Protein AF-A0A8T0D3F9-F1 (afdb_monomer)

Sequence (183 aa):
MVRVYNCTGTLDYLASAGLALLPFTKRVSNGGVLSHVFGQPAFPWYEEYPTEPGHHVLNGFMYSLIGLYDLSQVSLFQNLTSKAEQLWRAGLRTLSVILPLFDSGSGSFYDLSHVLPPSDHPVLTSQDEISQVGPNRARWSYHALHIQQLRLLAKLDPFHASEWVNTANRWSGYMRGLRSPHN

Organism: NCBI:txid34504

InterPro domains:
  IPR010598 D-glucuronyl C5-epimerase, C-terminal [PF06662] (2-172)
  IPR039721 D-glucuronyl C5-epimerase [PTHR13174] (2-183)

Secondary structure (DSSP, 8-state):
-HHHHHHH--HHHHHHHHHTTTGGGSBGGGTS-EEEGGG-TTSEEE-SS--SS----HHHHHHHHHHHHHHHT-SS-HHHHHHHHHHHHHHHHHHHHHGGGGB-SSSBBS-STTTSPPPSSPPSS-S-GGGGSS--BPPHHHHHHHHHHHHHHHHH-TTTHHHHHHHHHHHHHHTTT------

Solvent-accessible surface area (backbone atoms only — not comparable to full-atom values): 10254 Å² total; per-residue (Å²): 79,55,72,55,20,76,75,65,73,44,60,69,33,44,53,52,49,56,59,64,52,54,35,67,76,22,42,33,97,69,77,18,22,25,47,38,59,93,75,34,86,86,27,46,37,54,39,66,59,64,46,89,71,63,45,59,35,49,64,45,30,55,50,51,42,52,54,25,45,56,49,31,72,46,90,65,60,64,72,58,14,52,50,27,40,54,52,28,55,46,39,51,56,25,45,68,73,50,50,66,78,33,54,71,51,56,50,30,40,39,39,43,63,65,82,46,80,86,58,97,62,80,74,95,70,76,96,52,81,79,69,75,80,55,70,50,62,32,54,70,70,54,36,54,46,47,36,52,51,33,53,48,49,26,71,76,38,71,87,59,16,69,63,34,44,52,50,30,53,54,50,59,35,20,81,73,73,43,62,59,89,81,135

Radius of gyration: 17.48 Å; Cα contacts (8 Å, |Δi|>4): 238; chains: 1; bounding box: 47×36×48 Å

pLDDT: mean 91.58, std 13.66, range [42.62, 98.88]

Foldseek 3Di:
DLVVCVVPVDCVVLVVLLVLCVLLPDQLVRVHQWDADVNDPLQTFGAPDSDVVGQRFPLSRLVLLVSLLSSLPDPPDPVSNVSSVVSSVSSVVNCLVCVVCQDPQQFGFRTNCQVDPDDPDPPPDDDDPVVRNDTRTDDPVVRVSLLVSLCVVLVSDVVSNVSSPVVSVSSVVSVVVGGHDDD

Mean predicted aligned error: 4.88 Å

Structure (mmCIF, N/CA/C/O backbone):
data_AF-A0A8T0D3F9-F1
#
_entry.id   AF-A0A8T0D3F9-F1
#
loop_
_atom_site.group_PDB
_atom_site.id
_atom_site.type_symbol
_atom_site.label_atom_id
_atom_site.label_alt_id
_atom_site.label_comp_id
_atom_site.label_asym_id
_atom_site.label_entity_id
_atom_site.label_seq_id
_atom_site.pdbx_PDB_ins_code
_atom_site.Cartn_x
_atom_site.Cartn_y
_atom_site.Cartn_z
_atom_site.occupancy
_atom_site.B_iso_or_equiv
_atom_site.auth_seq_id
_atom_site.auth_comp_id
_atom_site.auth_asym_id
_atom_site.auth_atom_id
_atom_site.pdbx_PDB_model_num
ATOM 1 N N . MET A 1 1 ? -16.488 0.947 6.906 1.00 90.62 1 MET A N 1
ATOM 2 C CA . MET A 1 1 ? -16.688 0.656 8.341 1.00 90.62 1 MET A CA 1
ATOM 3 C C . MET A 1 1 ? -16.225 1.796 9.238 1.00 90.62 1 MET A C 1
ATOM 5 O O . MET A 1 1 ? -17.094 2.502 9.722 1.00 90.62 1 MET A O 1
ATOM 9 N N . VAL A 1 2 ? -14.922 2.075 9.385 1.00 94.62 2 VAL A N 1
ATOM 10 C CA . VAL A 1 2 ? -14.430 3.160 10.273 1.00 94.62 2 VAL A CA 1
ATOM 11 C C . VAL A 1 2 ? -15.057 4.525 9.971 1.00 94.62 2 VAL A C 1
ATOM 13 O O . VAL A 1 2 ? -15.579 5.172 10.868 1.00 94.62 2 VAL A O 1
ATOM 16 N N . ARG A 1 3 ? -15.091 4.938 8.696 1.00 94.75 3 ARG A N 1
ATOM 17 C CA . ARG A 1 3 ? -15.734 6.204 8.297 1.00 94.75 3 ARG A CA 1
ATOM 18 C C . ARG A 1 3 ? -17.214 6.268 8.705 1.00 94.75 3 ARG A C 1
ATOM 20 O O . ARG A 1 3 ? -17.663 7.293 9.193 1.00 94.75 3 ARG A O 1
ATOM 27 N N . VAL A 1 4 ? -17.952 5.163 8.555 1.00 95.31 4 VAL A N 1
ATOM 28 C CA . VAL A 1 4 ? -19.373 5.081 8.940 1.00 95.31 4 VAL A CA 1
ATOM 29 C C . VAL A 1 4 ? -19.523 5.157 10.458 1.00 95.31 4 VAL A C 1
ATOM 31 O O . VAL A 1 4 ? -20.375 5.894 10.944 1.00 95.31 4 VAL A O 1
ATOM 34 N N . TYR A 1 5 ? -18.665 4.463 11.211 1.00 95.06 5 TYR A N 1
ATOM 35 C CA . TYR A 1 5 ? -18.600 4.591 12.666 1.00 95.06 5 TYR A CA 1
ATOM 36 C C . TYR A 1 5 ? -18.359 6.049 13.088 1.00 95.06 5 TYR A C 1
ATOM 38 O O . TYR A 1 5 ? -19.129 6.572 13.885 1.00 95.06 5 TYR A O 1
ATOM 46 N N . ASN A 1 6 ? -17.385 6.744 12.492 1.00 93.00 6 ASN A N 1
ATOM 47 C CA . ASN A 1 6 ? -17.087 8.142 12.829 1.00 93.00 6 ASN A CA 1
ATOM 48 C C . ASN A 1 6 ? -18.268 9.093 12.565 1.00 93.00 6 ASN A C 1
ATOM 50 O O . ASN A 1 6 ? -18.414 10.086 13.269 1.00 93.00 6 ASN A O 1
ATOM 54 N N . CYS A 1 7 ? -19.114 8.801 11.573 1.00 95.25 7 CYS A N 1
ATOM 55 C CA . CYS A 1 7 ? -20.303 9.606 11.281 1.00 95.25 7 CYS A CA 1
ATOM 56 C C . CYS A 1 7 ? -21.516 9.261 12.158 1.00 95.25 7 CYS A C 1
ATOM 58 O O . CYS A 1 7 ? -22.361 10.120 12.381 1.00 95.25 7 CYS A O 1
ATOM 60 N N . THR A 1 8 ? -21.643 8.009 12.608 1.00 96.00 8 THR A N 1
ATOM 61 C CA . THR A 1 8 ? -22.880 7.489 13.228 1.00 96.00 8 THR A CA 1
ATOM 62 C C . THR A 1 8 ? -22.744 7.151 14.710 1.00 96.00 8 THR A C 1
ATOM 64 O O . THR A 1 8 ? -23.752 6.958 15.382 1.00 96.00 8 THR A O 1
ATOM 67 N N . GLY A 1 9 ? -21.520 6.983 15.214 1.00 93.69 9 GLY A N 1
ATOM 68 C CA . GLY A 1 9 ? -21.238 6.442 16.546 1.00 93.69 9 GLY A CA 1
ATOM 69 C C . GLY A 1 9 ? -21.626 4.967 16.735 1.00 93.69 9 GLY A C 1
ATOM 70 O O . GLY A 1 9 ? -21.491 4.442 17.837 1.00 93.69 9 GLY A O 1
ATOM 71 N N . THR A 1 10 ? -22.107 4.273 15.694 1.00 96.31 10 THR A N 1
ATOM 72 C CA . THR A 1 10 ? -22.628 2.902 15.824 1.00 96.31 10 THR A CA 1
ATOM 73 C C . THR A 1 10 ? -21.490 1.886 15.945 1.00 96.31 10 THR A C 1
ATOM 75 O O . THR A 1 10 ? -20.736 1.660 14.994 1.00 96.31 10 THR A O 1
ATOM 78 N N . LEU A 1 11 ? -21.380 1.254 17.118 1.00 95.19 11 LEU A N 1
ATOM 79 C CA . LEU A 1 11 ? -20.267 0.369 17.482 1.00 95.19 11 LEU A CA 1
ATOM 80 C C . LEU A 1 11 ? -20.157 -0.894 16.617 1.00 95.19 11 LEU A C 1
ATOM 82 O O . LEU A 1 11 ? -19.045 -1.381 16.423 1.00 95.19 11 LEU A O 1
ATOM 86 N N . ASP A 1 12 ? -21.250 -1.383 16.031 1.00 95.62 12 ASP A N 1
ATOM 87 C CA . ASP A 1 12 ? -21.237 -2.581 15.175 1.00 95.62 12 ASP A CA 1
ATOM 88 C C . ASP A 1 12 ? -20.322 -2.422 13.953 1.00 95.62 12 ASP A C 1
ATOM 90 O O . ASP A 1 12 ? -19.637 -3.364 13.538 1.00 95.62 12 ASP A O 1
ATOM 94 N N . TYR A 1 13 ? -20.234 -1.207 13.401 1.00 95.19 13 TYR A N 1
ATOM 95 C CA . TYR A 1 13 ? -19.307 -0.918 12.308 1.00 95.19 13 TYR A CA 1
ATOM 96 C C . TYR A 1 13 ? -17.850 -0.992 12.767 1.00 95.19 13 TYR A C 1
ATOM 98 O O . TYR A 1 13 ? -16.996 -1.473 12.020 1.00 95.19 13 TYR A O 1
ATOM 106 N N . LEU A 1 14 ? -17.553 -0.541 13.987 1.00 93.19 14 LEU A N 1
ATOM 107 C CA . LEU A 1 14 ? -16.208 -0.623 14.551 1.00 93.19 14 LEU A CA 1
ATOM 108 C C . LEU A 1 14 ? -15.843 -2.068 14.917 1.00 93.19 14 LEU A C 1
ATOM 110 O O . LEU A 1 14 ? -14.742 -2.513 14.596 1.00 93.19 14 LEU A O 1
ATOM 114 N N . ALA A 1 15 ? -16.779 -2.828 15.489 1.00 94.25 15 ALA A N 1
ATOM 115 C CA . ALA A 1 15 ? -16.609 -4.257 15.747 1.00 94.25 15 ALA A CA 1
ATOM 116 C C . ALA A 1 15 ? -16.314 -5.028 14.448 1.00 94.25 15 ALA A C 1
ATOM 118 O O . ALA A 1 15 ? -15.356 -5.800 14.383 1.00 94.25 15 ALA A O 1
ATOM 119 N N . SER A 1 16 ? -17.062 -4.737 13.379 1.00 95.62 16 SER A N 1
ATOM 120 C CA . SER A 1 16 ? -16.839 -5.320 12.050 1.00 95.62 16 SER A CA 1
ATOM 121 C C . SER A 1 16 ? -15.463 -4.958 11.476 1.00 95.62 16 SER A C 1
ATOM 123 O O . SER A 1 16 ? -14.779 -5.819 10.925 1.00 95.62 16 SER A O 1
ATOM 125 N N . ALA A 1 17 ? -15.017 -3.705 11.637 1.00 94.88 17 ALA A N 1
ATOM 126 C CA . ALA A 1 17 ? -13.666 -3.296 11.241 1.00 94.88 17 ALA A CA 1
ATOM 127 C C . ALA A 1 17 ? -12.580 -4.046 12.033 1.00 94.88 17 ALA A C 1
ATOM 129 O O . ALA A 1 17 ? -11.564 -4.437 11.464 1.00 94.88 17 ALA A O 1
ATOM 130 N N . GLY A 1 18 ? -12.816 -4.299 13.322 1.00 94.06 18 GLY A N 1
ATOM 131 C CA . GLY A 1 18 ? -11.934 -5.098 14.169 1.00 94.06 18 GLY A CA 1
ATOM 132 C C . GLY A 1 18 ? -11.782 -6.542 13.711 1.00 94.06 18 GLY A C 1
ATOM 133 O O . GLY A 1 18 ? -10.664 -7.050 13.625 1.00 94.06 18 GLY A O 1
ATOM 134 N N . LEU A 1 19 ? -12.894 -7.197 13.368 1.00 95.38 19 LEU A N 1
ATOM 135 C CA . LEU A 1 19 ? -12.880 -8.565 12.837 1.00 95.38 19 LEU A CA 1
ATOM 136 C C . LEU A 1 19 ? -12.091 -8.662 11.523 1.00 95.38 19 LEU A C 1
ATOM 138 O O . LEU A 1 19 ? -11.397 -9.654 11.294 1.00 95.38 19 LEU A O 1
ATOM 142 N N . ALA A 1 20 ? -12.116 -7.606 10.706 1.00 95.94 20 ALA A N 1
ATOM 143 C CA . ALA A 1 20 ? -11.360 -7.536 9.458 1.00 95.94 20 ALA A CA 1
ATOM 144 C C . ALA A 1 20 ? -9.827 -7.516 9.645 1.00 95.94 20 ALA A C 1
ATOM 146 O O . ALA A 1 20 ? -9.110 -7.715 8.669 1.00 95.94 20 ALA A O 1
ATOM 147 N N . LEU A 1 21 ? -9.299 -7.344 10.867 1.00 96.19 21 LEU A N 1
ATOM 148 C CA . LEU A 1 21 ? -7.860 -7.498 11.144 1.00 96.19 21 LEU A CA 1
ATOM 149 C C . LEU A 1 21 ? -7.403 -8.958 11.202 1.00 96.19 21 LEU A C 1
ATOM 151 O O . LEU A 1 21 ? -6.205 -9.229 11.107 1.00 96.19 21 LEU A O 1
ATOM 155 N N . LEU A 1 22 ? -8.316 -9.911 11.411 1.00 96.44 22 LEU A N 1
ATOM 156 C CA . LEU A 1 22 ? -7.944 -11.313 11.596 1.00 96.44 22 LEU A CA 1
ATOM 157 C C . LEU A 1 22 ? -7.160 -11.884 10.394 1.00 96.44 22 LEU A C 1
ATOM 159 O O . LEU A 1 22 ? -6.101 -12.475 10.636 1.00 96.44 22 LEU A O 1
ATOM 163 N N . PRO A 1 23 ? -7.581 -11.679 9.128 1.00 97.56 23 PRO A N 1
ATOM 164 C CA . PRO A 1 23 ? -6.855 -12.196 7.967 1.00 97.56 23 PRO A CA 1
ATOM 165 C C . PRO A 1 23 ? -5.421 -11.662 7.845 1.00 97.56 23 PRO A C 1
ATOM 167 O O . PRO A 1 23 ? -4.540 -12.408 7.434 1.00 97.56 23 PRO A O 1
ATOM 170 N N . PHE A 1 24 ? -5.151 -10.422 8.271 1.00 98.00 24 PHE A N 1
ATOM 171 C CA . PHE A 1 24 ? -3.809 -9.812 8.233 1.00 98.00 24 PHE A CA 1
ATOM 172 C C . PHE A 1 24 ? -2.799 -10.497 9.162 1.00 98.00 24 PHE A C 1
ATOM 174 O O . PHE A 1 24 ? -1.594 -10.308 9.026 1.00 98.00 24 PHE A O 1
ATOM 181 N N . THR A 1 25 ? -3.284 -11.285 10.125 1.00 95.50 25 THR A N 1
ATOM 182 C CA . THR A 1 25 ? -2.438 -12.028 11.073 1.00 95.50 25 THR A CA 1
ATOM 183 C C . THR A 1 25 ? -2.262 -13.497 10.731 1.00 95.50 25 THR A C 1
ATOM 185 O O . THR A 1 25 ? -1.577 -14.221 11.452 1.00 95.50 25 THR A O 1
ATOM 188 N N . LYS A 1 26 ? -2.880 -13.952 9.642 1.00 97.31 26 LYS A N 1
ATOM 189 C CA . LYS A 1 26 ? -2.814 -15.337 9.194 1.00 97.31 26 LYS A CA 1
ATOM 190 C C . LYS A 1 26 ? -2.120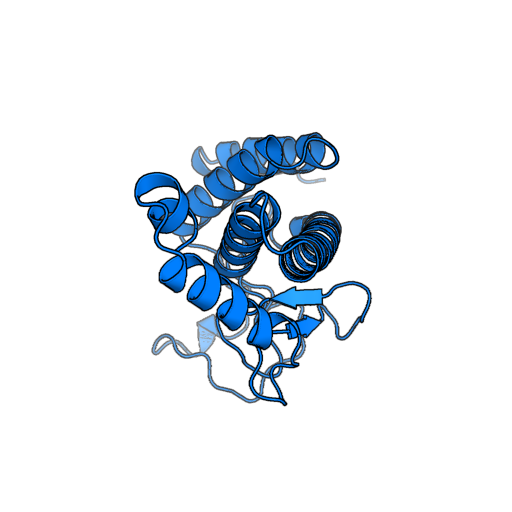 -15.394 7.846 1.00 97.31 26 LYS A C 1
ATOM 192 O O . LYS A 1 26 ? -2.391 -14.576 6.971 1.00 97.31 26 LYS A O 1
ATOM 197 N N . ARG A 1 27 ? -1.244 -16.385 7.687 1.00 96.94 27 ARG A N 1
ATOM 198 C CA . ARG A 1 27 ? -0.647 -16.697 6.387 1.00 96.94 27 ARG A CA 1
ATOM 199 C C . ARG A 1 27 ? -1.728 -17.057 5.370 1.00 96.94 27 ARG A C 1
ATOM 201 O O . ARG A 1 27 ? -2.773 -17.574 5.772 1.00 96.94 27 ARG A O 1
ATOM 208 N N . VAL A 1 28 ? -1.456 -16.831 4.088 1.00 95.12 28 VAL A N 1
ATOM 209 C CA . VAL A 1 28 ? -2.333 -17.256 2.982 1.00 95.12 28 VAL A CA 1
ATOM 210 C C . VAL A 1 28 ? -2.699 -18.743 3.102 1.00 95.12 28 VAL A C 1
ATOM 212 O O . VAL A 1 28 ? -3.884 -19.069 3.167 1.00 95.12 28 VAL A O 1
ATOM 215 N N . SER A 1 29 ? -1.715 -19.622 3.314 1.00 93.69 29 SER A N 1
ATOM 216 C CA . SER A 1 29 ? -1.890 -21.063 3.609 1.00 93.69 29 SER A CA 1
ATOM 217 C C . SER A 1 29 ? -2.839 -21.385 4.769 1.00 93.69 29 SER A C 1
ATOM 219 O O . SER A 1 29 ? -3.376 -22.486 4.840 1.00 93.69 29 SER A O 1
ATOM 221 N N . ASN A 1 30 ? -3.071 -20.439 5.680 1.00 95.69 30 ASN A N 1
ATOM 222 C CA . ASN A 1 30 ? -3.937 -20.594 6.850 1.00 95.69 30 ASN A CA 1
ATOM 223 C C . ASN A 1 30 ? -5.223 -19.751 6.745 1.00 95.69 30 ASN A C 1
ATOM 225 O O . ASN A 1 30 ? -5.802 -19.366 7.769 1.00 95.69 30 ASN A O 1
ATOM 229 N N . GLY A 1 31 ? -5.655 -19.431 5.521 1.00 94.88 31 GLY A N 1
ATOM 230 C CA . GLY A 1 31 ? -6.887 -18.686 5.247 1.00 94.88 31 GLY A CA 1
ATOM 231 C C . GLY A 1 31 ? -6.812 -17.201 5.609 1.00 94.88 31 GLY A C 1
ATOM 232 O O . GLY A 1 31 ? -7.827 -16.603 5.971 1.00 94.88 31 GLY A O 1
ATOM 233 N N . GLY A 1 32 ? -5.612 -16.619 5.598 1.00 97.00 32 GLY A N 1
ATOM 234 C CA . GLY A 1 32 ? -5.401 -15.183 5.756 1.00 97.00 32 GLY A CA 1
ATOM 235 C C . GLY A 1 32 ? -4.938 -14.496 4.478 1.00 97.00 32 GLY A C 1
ATOM 236 O O . GLY A 1 32 ? -5.103 -15.021 3.382 1.00 97.00 32 GLY A O 1
ATOM 237 N N . VAL A 1 33 ? -4.348 -13.312 4.642 1.00 97.88 33 VAL A N 1
ATOM 238 C CA . VAL A 1 33 ? -3.805 -12.501 3.536 1.00 97.88 33 VAL A CA 1
ATOM 239 C C . VAL A 1 33 ? -2.317 -12.189 3.699 1.00 97.88 33 VAL A C 1
ATOM 241 O O . VAL A 1 33 ? -1.749 -11.492 2.867 1.00 97.88 33 VAL A O 1
ATOM 244 N N . LEU A 1 34 ? -1.678 -12.663 4.774 1.00 97.69 34 LEU A N 1
ATOM 245 C CA . LEU A 1 34 ? -0.262 -12.406 5.020 1.00 97.69 34 LEU A CA 1
ATOM 246 C C . LEU A 1 34 ? 0.609 -13.313 4.144 1.00 97.69 34 LEU A C 1
ATOM 248 O O . LEU A 1 34 ? 0.603 -14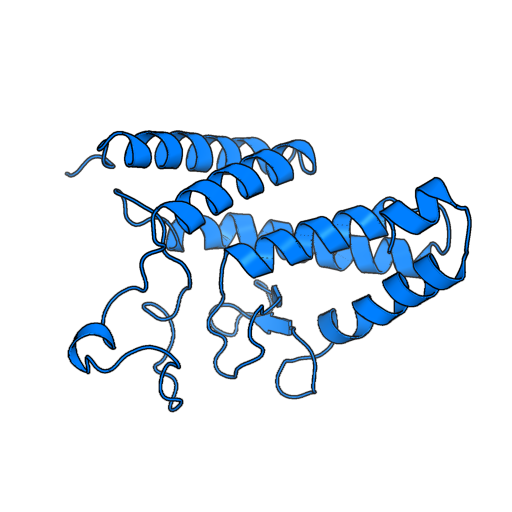.537 4.298 1.00 97.69 34 LEU A O 1
ATOM 252 N N . SER A 1 35 ? 1.415 -12.702 3.290 1.00 96.00 35 SER A N 1
ATOM 253 C CA . SER A 1 35 ? 2.552 -13.322 2.612 1.00 96.00 35 SER A CA 1
ATOM 254 C C . SER A 1 35 ? 3.842 -12.581 2.992 1.00 96.00 35 SER A C 1
ATOM 256 O O . SER A 1 35 ? 3.844 -11.702 3.860 1.00 96.00 35 SER A O 1
ATOM 258 N N . HIS A 1 36 ? 4.963 -12.981 2.397 1.00 95.19 36 HIS A N 1
ATOM 259 C CA . HIS A 1 36 ? 6.258 -12.354 2.626 1.00 95.19 36 HIS A CA 1
ATOM 260 C C . HIS A 1 36 ? 7.003 -12.225 1.305 1.00 95.19 36 HIS A C 1
ATOM 262 O O . HIS A 1 36 ? 7.222 -13.232 0.620 1.00 95.19 36 HIS A O 1
ATOM 268 N N . VAL A 1 37 ? 7.446 -11.010 0.984 1.00 93.88 37 VAL A N 1
ATOM 269 C CA . VAL A 1 37 ? 8.211 -10.759 -0.241 1.00 93.88 37 VAL A CA 1
ATOM 270 C C . VAL A 1 37 ? 9.516 -11.557 -0.174 1.00 93.88 37 VAL A C 1
ATOM 272 O O . VAL A 1 37 ? 10.233 -11.506 0.826 1.00 93.88 37 VAL A O 1
ATOM 275 N N . PHE A 1 38 ? 9.801 -12.352 -1.210 1.00 91.06 38 PHE A N 1
ATOM 276 C CA . PHE A 1 38 ? 10.938 -13.290 -1.263 1.00 91.06 38 PHE A CA 1
ATOM 277 C C . PHE A 1 38 ? 11.004 -14.296 -0.097 1.00 91.06 38 PHE A C 1
ATOM 279 O O . PHE A 1 38 ? 12.082 -14.776 0.253 1.00 91.06 38 PHE A O 1
ATOM 286 N N . GLY A 1 39 ? 9.869 -14.592 0.546 1.00 90.25 39 GLY A N 1
ATOM 287 C CA . GLY A 1 39 ? 9.821 -15.462 1.723 1.00 90.25 39 GLY A CA 1
ATOM 288 C C . GLY A 1 39 ? 10.497 -14.872 2.968 1.00 90.25 39 GLY A C 1
ATOM 289 O O . GLY A 1 39 ? 10.717 -15.599 3.934 1.00 90.25 39 GLY A O 1
ATOM 290 N N . GLN A 1 40 ? 10.831 -13.577 2.968 1.00 93.31 40 GLN A N 1
ATOM 291 C CA . GLN A 1 40 ? 11.545 -12.917 4.060 1.00 93.31 40 GLN A CA 1
ATOM 292 C C . GLN A 1 40 ? 10.569 -12.384 5.121 1.00 93.31 40 GLN A C 1
ATOM 294 O O . GLN A 1 40 ? 9.809 -11.457 4.831 1.00 93.31 40 GLN A O 1
ATOM 299 N N . PRO A 1 41 ? 10.623 -12.860 6.382 1.00 94.88 41 PRO A N 1
ATOM 300 C CA . PRO A 1 41 ? 9.747 -12.377 7.456 1.00 94.88 41 PRO A CA 1
ATOM 301 C C . PRO A 1 41 ? 9.818 -10.863 7.707 1.00 94.88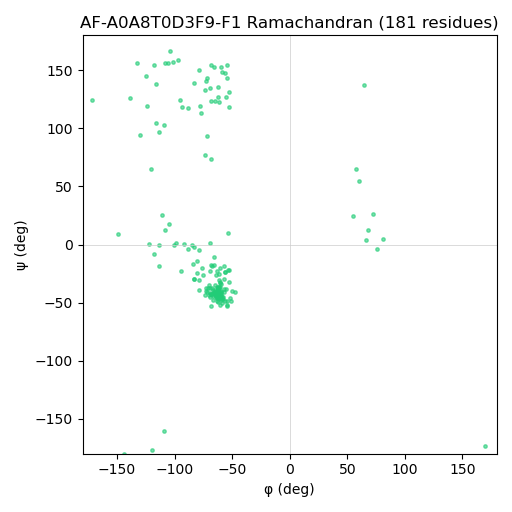 41 PRO A C 1
ATOM 303 O O . PRO A 1 41 ? 8.877 -10.271 8.228 1.00 94.88 41 PRO A O 1
ATOM 306 N N . ALA A 1 42 ? 10.934 -10.229 7.333 1.00 96.19 42 ALA A N 1
ATOM 307 C CA . ALA A 1 42 ? 11.133 -8.787 7.445 1.00 96.19 42 ALA A CA 1
ATOM 308 C C . ALA A 1 42 ? 10.253 -7.962 6.486 1.00 96.19 42 ALA A C 1
ATOM 310 O O . ALA A 1 42 ? 10.073 -6.767 6.724 1.00 96.19 42 ALA A O 1
ATOM 311 N N . PHE A 1 43 ? 9.705 -8.587 5.438 1.00 97.19 43 PHE A N 1
ATOM 312 C CA . PHE A 1 43 ? 8.923 -7.938 4.384 1.00 97.19 43 PHE A CA 1
ATOM 313 C C . PHE A 1 43 ? 7.501 -8.517 4.307 1.00 97.19 43 PHE A C 1
ATOM 315 O O . PHE A 1 43 ? 7.158 -9.168 3.315 1.00 97.19 43 PHE A O 1
ATOM 322 N N . PRO A 1 44 ? 6.669 -8.343 5.355 1.00 98.12 44 PRO A N 1
ATOM 323 C CA . PRO A 1 44 ? 5.281 -8.784 5.321 1.00 98.12 44 PRO A CA 1
ATOM 324 C C . PRO A 1 44 ? 4.500 -8.057 4.227 1.00 98.12 44 PRO A C 1
ATOM 326 O O . PRO A 1 44 ? 4.557 -6.831 4.109 1.00 98.12 44 PRO A O 1
ATOM 329 N N . TRP A 1 45 ? 3.709 -8.817 3.479 1.00 98.38 45 TRP A N 1
ATOM 330 C CA . TRP A 1 45 ? 2.834 -8.298 2.440 1.00 98.38 45 TRP A CA 1
ATOM 331 C C . TRP A 1 45 ? 1.392 -8.748 2.672 1.00 98.38 45 TRP A C 1
ATOM 333 O O . TRP A 1 45 ? 1.140 -9.839 3.183 1.00 98.38 45 TRP A O 1
ATOM 343 N N . TYR A 1 46 ? 0.439 -7.881 2.336 1.00 98.44 46 TYR A N 1
ATOM 344 C CA . TYR A 1 46 ? -0.993 -8.139 2.482 1.00 98.44 46 TYR A CA 1
ATOM 345 C C . TYR A 1 46 ? -1.592 -8.320 1.090 1.00 98.44 46 TYR A C 1
ATOM 347 O O . TYR A 1 46 ? -1.758 -7.349 0.350 1.00 98.44 46 TYR A O 1
ATOM 355 N N . GLU A 1 47 ? -1.842 -9.572 0.719 1.00 97.50 47 GLU A N 1
ATOM 356 C CA . GLU A 1 47 ? -2.230 -9.950 -0.638 1.00 97.50 47 GLU A CA 1
ATOM 357 C C . GLU A 1 47 ? -3.637 -9.467 -1.009 1.00 97.50 47 GLU A C 1
ATOM 359 O O . GLU A 1 47 ? -4.595 -9.649 -0.256 1.00 97.50 47 GLU A O 1
ATOM 364 N N . GLU A 1 48 ? -3.766 -8.908 -2.216 1.00 96.38 48 GLU A N 1
ATOM 365 C CA . GLU A 1 48 ? -5.065 -8.662 -2.863 1.00 9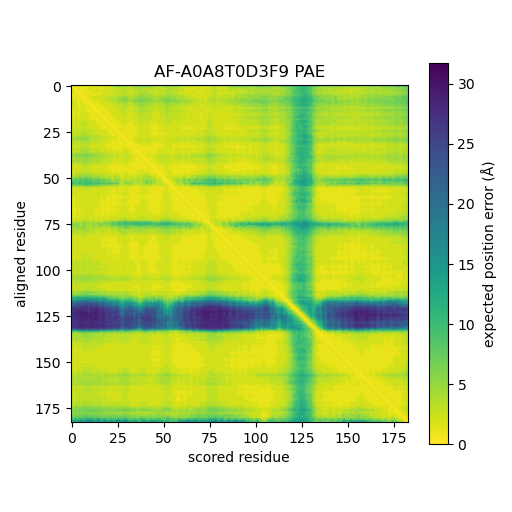6.38 48 GLU A CA 1
ATOM 366 C C . GLU A 1 48 ? -5.713 -9.990 -3.275 1.00 96.38 48 GLU A C 1
ATOM 368 O O . GLU A 1 48 ? -6.901 -10.217 -3.045 1.00 96.38 48 GLU A O 1
ATOM 373 N N . TYR A 1 49 ? -4.893 -10.881 -3.836 1.00 92.25 49 TYR A N 1
ATOM 374 C CA . TYR A 1 49 ? -5.261 -12.233 -4.232 1.00 92.25 49 TYR A CA 1
ATOM 375 C C . TYR A 1 49 ? -4.440 -13.205 -3.379 1.00 92.25 49 TYR A C 1
ATOM 377 O O . TYR A 1 49 ? -3.239 -13.330 -3.614 1.00 92.25 49 TYR A O 1
ATOM 385 N N . PRO A 1 50 ? -5.037 -13.860 -2.365 1.00 89.94 50 PRO A N 1
ATOM 386 C CA . PRO A 1 50 ? -4.310 -14.720 -1.436 1.00 89.94 50 PRO A CA 1
ATOM 387 C C . PRO A 1 50 ? -3.918 -16.045 -2.114 1.00 89.94 50 PRO A C 1
ATOM 389 O O . PRO A 1 50 ? -4.551 -17.079 -1.901 1.00 89.94 50 PRO A O 1
ATOM 392 N N . THR A 1 51 ? -2.876 -16.002 -2.946 1.00 86.25 51 THR A N 1
ATOM 393 C CA . THR A 1 51 ? -2.267 -17.148 -3.638 1.00 86.25 51 THR A CA 1
ATOM 394 C C . THR A 1 51 ? -0.932 -17.534 -3.000 1.00 86.25 51 THR A C 1
ATOM 396 O O . THR A 1 51 ? -0.268 -16.711 -2.370 1.00 86.25 51 THR A O 1
ATOM 399 N N . GLU A 1 52 ? -0.510 -18.787 -3.179 1.00 81.12 52 GLU A N 1
ATOM 400 C CA . GLU A 1 52 ? 0.844 -19.243 -2.845 1.00 81.12 52 GLU A CA 1
ATOM 401 C C . GLU A 1 52 ? 1.496 -19.873 -4.094 1.00 81.12 52 GLU A C 1
ATOM 403 O O . GLU A 1 52 ? 0.959 -20.850 -4.615 1.00 81.12 52 GLU A O 1
ATOM 408 N N . PRO A 1 53 ? 2.625 -19.328 -4.597 1.00 82.44 53 PRO A N 1
ATOM 409 C CA . PRO A 1 53 ? 3.282 -18.098 -4.144 1.00 82.44 53 PRO A CA 1
ATOM 410 C C . PRO A 1 53 ? 2.420 -16.842 -4.400 1.00 82.44 53 PRO A C 1
ATOM 412 O O . PRO A 1 53 ? 1.566 -16.809 -5.288 1.00 82.44 53 PRO A O 1
ATOM 415 N N . GLY A 1 54 ? 2.616 -15.814 -3.571 1.00 83.50 54 GLY A N 1
ATOM 416 C CA . GLY A 1 54 ? 1.870 -14.556 -3.653 1.00 83.50 54 GLY A CA 1
ATOM 417 C C . GLY A 1 54 ? 2.277 -13.723 -4.866 1.00 83.50 54 GLY A C 1
ATOM 418 O O . GLY A 1 54 ? 3.453 -13.694 -5.229 1.00 83.50 54 GLY A O 1
ATOM 419 N N . HIS A 1 55 ? 1.328 -13.032 -5.499 1.00 87.00 55 HIS A N 1
ATOM 420 C CA . HIS A 1 55 ? 1.619 -12.174 -6.657 1.00 87.00 55 HIS A CA 1
ATOM 421 C C . HIS A 1 55 ? 2.185 -10.808 -6.231 1.00 87.00 55 HIS A C 1
ATOM 423 O O . HIS A 1 55 ? 2.930 -10.182 -6.984 1.00 87.00 55 HIS A O 1
ATOM 429 N N . HIS A 1 56 ? 1.884 -10.365 -5.006 1.00 95.38 56 HIS A N 1
ATOM 430 C CA . HIS A 1 56 ? 2.316 -9.084 -4.451 1.00 95.38 56 HIS A CA 1
ATOM 431 C C . HIS A 1 56 ? 1.814 -7.878 -5.261 1.00 95.38 56 HIS A C 1
ATOM 433 O O . HIS A 1 56 ? 2.576 -7.018 -5.706 1.00 95.38 56 HIS A O 1
ATOM 439 N N . VAL A 1 57 ? 0.496 -7.814 -5.467 1.00 97.69 57 VAL A N 1
ATOM 440 C CA . VAL A 1 57 ? -0.150 -6.726 -6.215 1.00 97.69 57 VAL A CA 1
ATOM 441 C C . VAL A 1 57 ? -0.062 -5.397 -5.453 1.00 97.69 57 VAL A C 1
ATOM 443 O O . VAL A 1 57 ? -0.535 -5.281 -4.318 1.00 97.69 57 VAL A O 1
ATOM 446 N N . LEU A 1 58 ? 0.504 -4.366 -6.090 1.00 98.69 58 LEU A N 1
ATOM 447 C CA . LEU A 1 58 ? 0.851 -3.101 -5.430 1.00 98.69 58 LEU A CA 1
ATOM 448 C C . LEU A 1 58 ? -0.372 -2.304 -4.961 1.00 98.69 58 LEU A C 1
ATOM 450 O O . LEU A 1 58 ? -0.415 -1.816 -3.829 1.00 98.69 58 LEU A O 1
ATOM 454 N N . ASN A 1 59 ? -1.363 -2.143 -5.841 1.00 98.75 59 ASN A N 1
ATOM 455 C CA . ASN A 1 59 ? -2.519 -1.291 -5.565 1.00 98.75 59 ASN A CA 1
ATOM 456 C C . ASN A 1 59 ? -3.356 -1.814 -4.378 1.00 98.75 59 ASN A C 1
ATOM 458 O O . ASN A 1 59 ? -3.731 -1.025 -3.504 1.00 98.75 59 ASN A O 1
ATOM 462 N N . GLY A 1 60 ? -3.597 -3.129 -4.310 1.00 98.56 60 GLY A N 1
ATOM 463 C CA . GLY A 1 60 ? -4.319 -3.763 -3.211 1.00 98.56 60 GLY A CA 1
ATOM 464 C C . GLY A 1 60 ? -3.558 -3.671 -1.892 1.00 98.56 60 GLY A C 1
ATOM 465 O O . GLY A 1 60 ? -4.151 -3.314 -0.869 1.00 98.56 60 GLY A O 1
ATOM 466 N N . PHE A 1 61 ? -2.233 -3.855 -1.922 1.00 98.81 61 PHE A N 1
ATOM 467 C CA . PHE A 1 61 ? -1.396 -3.666 -0.740 1.00 98.81 61 PHE A CA 1
ATOM 468 C C . PHE A 1 61 ? -1.517 -2.244 -0.188 1.00 98.81 61 PHE A C 1
ATOM 470 O O . PHE A 1 61 ? -1.852 -2.073 0.984 1.00 98.81 61 PHE A O 1
ATOM 477 N N . MET A 1 62 ? -1.366 -1.210 -1.021 1.00 98.88 62 MET A N 1
ATOM 478 C CA . MET A 1 62 ? -1.508 0.179 -0.566 1.00 98.88 62 MET A CA 1
ATOM 479 C C . MET A 1 62 ? -2.911 0.503 -0.028 1.00 98.88 62 MET A C 1
ATOM 481 O O . MET A 1 62 ? -3.028 1.220 0.968 1.00 98.88 62 MET A O 1
ATOM 485 N N . TYR A 1 63 ? -3.979 -0.046 -0.617 1.00 98.75 63 TYR A N 1
ATOM 486 C CA . TYR A 1 63 ? -5.329 0.101 -0.058 1.00 98.75 63 TYR A CA 1
ATOM 487 C C . TYR A 1 63 ? -5.473 -0.541 1.319 1.00 98.75 63 TYR A C 1
ATOM 489 O O . TYR A 1 63 ? -6.091 0.050 2.210 1.00 98.75 63 TYR A O 1
ATOM 497 N N . SER A 1 64 ? -4.875 -1.714 1.513 1.00 98.69 64 SER A N 1
ATOM 498 C CA . SER A 1 64 ? -4.867 -2.383 2.810 1.00 98.69 64 SER A CA 1
ATOM 499 C C . SER A 1 64 ? -4.197 -1.512 3.887 1.00 98.69 64 SER A C 1
ATOM 501 O O . SER A 1 64 ? -4.736 -1.375 4.985 1.00 98.69 64 SER A O 1
ATOM 503 N N . LEU A 1 65 ? -3.103 -0.812 3.548 1.00 98.81 65 LEU A N 1
ATOM 504 C CA . LEU A 1 65 ? -2.409 0.116 4.449 1.00 98.81 65 LEU A CA 1
ATOM 505 C C . LEU A 1 65 ? -3.280 1.324 4.811 1.00 98.81 65 LEU A C 1
ATOM 507 O O . LEU A 1 65 ? -3.296 1.735 5.968 1.00 98.81 65 LEU A O 1
ATOM 511 N N . ILE A 1 66 ? -4.041 1.865 3.857 1.00 98.69 66 ILE A N 1
ATOM 512 C CA . ILE A 1 66 ? -4.994 2.957 4.119 1.00 98.69 66 ILE A CA 1
ATOM 513 C C . ILE A 1 66 ? -6.099 2.491 5.082 1.00 98.69 66 ILE A C 1
ATOM 515 O O . ILE A 1 66 ? -6.452 3.215 6.010 1.00 98.69 66 ILE A O 1
ATOM 519 N N . GLY A 1 67 ? -6.621 1.273 4.905 1.00 98.19 67 GLY A N 1
ATOM 520 C CA . GLY A 1 67 ? -7.621 0.698 5.811 1.00 98.19 67 GLY A CA 1
ATOM 521 C C . GLY A 1 67 ? -7.084 0.441 7.224 1.00 98.19 67 GLY A C 1
ATOM 522 O O . GLY A 1 67 ? -7.772 0.732 8.204 1.00 98.19 67 GLY A O 1
ATOM 523 N N . LEU A 1 68 ? -5.848 -0.058 7.334 1.00 98.56 68 LEU A N 1
ATOM 524 C CA . LEU A 1 68 ? -5.161 -0.242 8.616 1.00 98.56 68 LEU A CA 1
ATOM 525 C C . LEU A 1 68 ? -4.915 1.097 9.320 1.00 98.56 68 LEU A C 1
ATOM 527 O O . LEU A 1 68 ? -5.141 1.185 10.525 1.00 98.56 68 LEU A O 1
ATOM 531 N N . TYR A 1 69 ? -4.526 2.137 8.574 1.00 98.44 69 TYR A N 1
ATOM 532 C CA . TYR A 1 69 ? -4.400 3.492 9.106 1.00 98.44 69 TYR A CA 1
ATOM 533 C C . TYR A 1 69 ? -5.733 4.011 9.642 1.00 98.44 69 TYR A C 1
ATOM 535 O O . TYR A 1 69 ? -5.795 4.430 10.793 1.00 98.44 69 TYR A O 1
ATOM 543 N N . ASP A 1 70 ? -6.811 3.942 8.848 1.00 97.69 70 ASP A N 1
ATOM 544 C CA . ASP A 1 70 ? -8.136 4.400 9.285 1.00 97.69 70 ASP A CA 1
ATOM 545 C C . ASP A 1 70 ? -8.506 3.762 10.637 1.00 97.69 70 ASP A C 1
ATOM 547 O O . ASP A 1 70 ? -8.943 4.454 11.556 1.00 97.69 70 ASP A O 1
ATOM 551 N N . LEU A 1 71 ? -8.291 2.449 10.780 1.00 97.25 71 LEU A N 1
ATOM 552 C CA . LEU A 1 71 ? -8.593 1.730 12.016 1.00 97.25 71 LEU A CA 1
ATOM 553 C C . LEU A 1 71 ? -7.646 2.082 13.168 1.00 97.25 71 LEU A C 1
ATOM 555 O O . LEU A 1 71 ? -8.090 2.143 14.314 1.00 97.25 71 LEU A O 1
ATOM 559 N N . SER A 1 72 ? -6.366 2.338 12.891 1.00 97.06 72 SER A N 1
ATOM 560 C CA . SER A 1 72 ? -5.395 2.716 13.921 1.00 97.06 72 SER A CA 1
ATOM 561 C C . SER A 1 72 ? -5.652 4.109 14.502 1.00 97.06 72 SER A C 1
ATOM 563 O O . SER A 1 72 ? -5.208 4.380 15.612 1.00 97.06 72 SER A O 1
ATOM 565 N N . GLN A 1 73 ? -6.355 4.988 13.776 1.00 95.94 73 GLN A N 1
ATOM 566 C CA . GLN A 1 73 ? -6.704 6.338 14.240 1.00 95.94 73 GLN A CA 1
ATOM 567 C C . GLN A 1 73 ? -7.957 6.386 15.134 1.00 95.94 73 GLN A C 1
ATOM 569 O O . GLN A 1 73 ? -8.345 7.461 15.595 1.00 95.94 73 GLN A O 1
ATOM 574 N N . VAL A 1 74 ? -8.629 5.257 15.374 1.00 93.94 74 VAL A N 1
ATOM 575 C CA . VAL A 1 74 ? -9.795 5.216 16.268 1.00 93.94 74 VAL A CA 1
ATOM 576 C C . VAL A 1 74 ? -9.340 5.357 17.728 1.00 93.94 74 VAL A C 1
ATOM 578 O O . VAL A 1 74 ? -8.324 4.801 18.127 1.00 93.94 74 VAL A O 1
ATOM 581 N N . SER A 1 75 ? -10.088 6.100 18.548 1.00 87.12 75 SER A N 1
ATOM 582 C CA . SER A 1 75 ? -9.740 6.357 19.958 1.00 87.12 75 SER A CA 1
ATOM 583 C C . SER A 1 75 ? -10.182 5.260 20.936 1.00 87.12 75 SER A C 1
ATOM 585 O O . SER A 1 75 ? -9.706 5.211 22.067 1.00 87.12 75 SER A O 1
ATOM 587 N N . LEU A 1 76 ? -11.105 4.385 20.527 1.00 86.12 76 LEU A N 1
ATOM 588 C CA . LEU A 1 76 ? -11.626 3.282 21.339 1.00 86.12 76 LEU A CA 1
ATOM 589 C C . LEU A 1 76 ? -10.910 1.960 21.037 1.00 86.12 76 LEU A C 1
ATOM 591 O O . LEU A 1 76 ? -10.386 1.762 19.947 1.00 86.12 76 LEU A O 1
ATOM 595 N N . PHE A 1 77 ? -10.977 1.021 21.987 1.00 86.25 77 PHE A N 1
ATOM 596 C CA . PHE A 1 77 ? -10.401 -0.327 21.880 1.00 86.25 77 PHE A CA 1
ATOM 597 C C . PHE A 1 77 ? -8.888 -0.324 21.612 1.00 86.25 77 PHE A C 1
ATOM 599 O O . PHE A 1 77 ? -8.423 -0.836 20.597 1.00 86.25 77 PHE A O 1
ATOM 606 N N . GLN A 1 78 ? -8.114 0.186 22.575 1.00 88.94 78 GLN A N 1
ATOM 607 C CA . GLN A 1 78 ? -6.660 0.367 22.463 1.00 88.94 78 GLN A CA 1
ATOM 608 C C . GLN A 1 78 ? -5.906 -0.859 21.918 1.00 88.94 78 GLN A C 1
ATOM 610 O O . GLN A 1 78 ? -5.024 -0.730 21.079 1.00 88.94 78 GLN A O 1
ATOM 615 N N . ASN A 1 79 ? -6.271 -2.073 22.342 1.00 90.56 79 ASN A N 1
ATOM 616 C CA . ASN A 1 79 ? -5.616 -3.294 21.856 1.00 90.56 79 ASN A CA 1
ATOM 617 C C . ASN A 1 79 ? -5.799 -3.501 20.344 1.00 90.56 79 ASN A C 1
ATOM 619 O O . ASN A 1 79 ? -4.889 -3.959 19.654 1.00 90.56 79 ASN A O 1
ATOM 623 N N . LEU A 1 80 ? -6.980 -3.170 19.826 1.00 91.38 80 LEU A N 1
ATOM 624 C CA . LEU A 1 80 ? -7.324 -3.297 18.415 1.00 91.38 80 LEU A CA 1
ATOM 625 C C . LEU A 1 80 ? -6.623 -2.217 17.587 1.00 91.38 80 LEU A C 1
ATOM 627 O O . LEU A 1 80 ? -6.057 -2.531 16.539 1.00 91.38 80 LEU A O 1
ATOM 631 N N . THR A 1 81 ? -6.602 -0.976 18.072 1.00 94.38 81 THR A N 1
ATOM 632 C CA . THR A 1 81 ? -5.974 0.155 17.373 1.00 94.38 81 THR A CA 1
ATOM 633 C C . THR A 1 81 ? -4.455 0.011 17.351 1.00 94.38 81 THR A C 1
ATOM 635 O O . THR A 1 81 ? -3.848 0.155 16.292 1.00 94.38 81 THR A O 1
ATOM 638 N N . SER A 1 82 ? -3.844 -0.420 18.461 1.00 96.44 82 SER A N 1
ATOM 639 C CA . SER A 1 82 ? -2.416 -0.752 18.516 1.00 96.44 82 SER A CA 1
ATOM 640 C C . SER A 1 82 ? -2.052 -1.926 17.603 1.00 96.44 82 SER A C 1
ATOM 642 O O . SER A 1 82 ? -0.996 -1.907 16.975 1.00 96.44 82 SER A O 1
ATOM 644 N N . LYS A 1 83 ? -2.921 -2.937 17.464 1.00 97.12 83 LYS A N 1
ATOM 645 C CA . LYS A 1 83 ? -2.695 -4.040 16.517 1.00 97.12 83 LYS A CA 1
ATOM 646 C C . LYS A 1 83 ? -2.752 -3.564 15.061 1.00 97.12 83 LYS A C 1
ATOM 648 O O . LYS A 1 83 ? -1.889 -3.942 14.269 1.00 97.12 83 LYS A O 1
ATOM 653 N N . ALA A 1 84 ? -3.735 -2.732 14.714 1.00 98.06 84 ALA A N 1
ATOM 654 C CA . ALA A 1 84 ? -3.825 -2.120 13.389 1.00 98.06 84 ALA A CA 1
ATOM 655 C C . ALA A 1 84 ? -2.590 -1.256 13.089 1.00 98.06 84 ALA A C 1
ATOM 657 O O . ALA A 1 84 ? -2.019 -1.363 12.007 1.00 98.06 84 ALA A O 1
ATOM 658 N N . GLU A 1 85 ? -2.127 -0.473 14.067 1.00 98.19 85 GLU A N 1
ATOM 659 C CA . GLU A 1 85 ? -0.928 0.358 13.942 1.00 98.19 85 GLU A CA 1
ATOM 660 C C . GLU A 1 85 ? 0.340 -0.476 13.708 1.00 98.19 85 GLU A C 1
ATOM 662 O O . GLU A 1 85 ? 1.153 -0.137 12.848 1.00 98.19 85 GLU A O 1
ATOM 667 N N . GLN A 1 86 ? 0.516 -1.583 14.435 1.00 98.31 86 GLN A N 1
ATOM 668 C CA . GLN A 1 86 ? 1.667 -2.474 14.254 1.00 98.31 86 GLN A CA 1
ATOM 669 C C . GLN A 1 86 ? 1.721 -3.051 12.835 1.00 98.31 86 GLN A C 1
ATOM 671 O O . GLN A 1 86 ? 2.781 -3.021 12.204 1.00 98.31 86 GLN A O 1
ATOM 676 N N . LEU A 1 87 ? 0.581 -3.533 12.329 1.00 98.56 87 LEU A N 1
ATOM 677 C CA . LEU A 1 87 ? 0.452 -4.028 10.957 1.00 98.56 87 LEU A CA 1
ATOM 678 C C . LEU A 1 87 ? 0.733 -2.906 9.953 1.00 98.56 87 LEU A C 1
ATOM 680 O O . LEU A 1 87 ? 1.586 -3.052 9.081 1.00 98.56 87 LEU A O 1
ATOM 684 N N . TRP A 1 88 ? 0.101 -1.745 10.131 1.00 98.69 88 TRP A N 1
ATOM 685 C CA . TRP A 1 88 ? 0.308 -0.586 9.268 1.00 98.69 88 TRP A CA 1
ATOM 686 C C . TRP A 1 88 ? 1.791 -0.212 9.171 1.00 98.69 88 TRP A C 1
ATOM 688 O O . TRP A 1 88 ? 2.347 -0.190 8.075 1.00 98.69 88 TRP A O 1
ATOM 698 N N . ARG A 1 89 ? 2.476 -0.029 10.307 1.00 98.56 89 ARG A N 1
ATOM 699 C CA . ARG A 1 89 ? 3.906 0.319 10.344 1.00 98.56 89 ARG A CA 1
ATOM 700 C C . ARG A 1 89 ? 4.794 -0.752 9.708 1.00 98.56 89 ARG A C 1
ATOM 702 O O . ARG A 1 89 ? 5.792 -0.404 9.080 1.00 98.56 89 ARG A O 1
ATOM 709 N N . ALA A 1 90 ? 4.475 -2.035 9.880 1.00 98.56 90 ALA A N 1
ATOM 710 C CA . ALA A 1 90 ? 5.218 -3.121 9.240 1.00 98.56 90 ALA A CA 1
ATOM 711 C C . ALA A 1 90 ? 5.050 -3.108 7.714 1.00 98.56 90 ALA A C 1
ATOM 713 O O . ALA A 1 90 ? 6.034 -3.237 6.981 1.00 98.56 90 ALA A O 1
ATOM 714 N N . GLY A 1 91 ? 3.827 -2.875 7.244 1.00 98.62 91 GLY A N 1
ATOM 715 C CA . GLY A 1 91 ? 3.533 -2.743 5.825 1.00 98.62 91 GLY A CA 1
ATOM 716 C C . GLY A 1 91 ? 4.164 -1.501 5.190 1.00 98.62 91 GLY A C 1
ATOM 717 O O . GLY A 1 91 ? 4.722 -1.608 4.104 1.00 98.62 91 GLY A O 1
ATOM 718 N N . LEU A 1 92 ? 4.185 -0.353 5.881 1.00 98.69 92 LEU A N 1
ATOM 719 C CA . LEU A 1 92 ? 4.864 0.858 5.395 1.00 98.69 92 LEU A CA 1
ATOM 720 C C . LEU A 1 92 ? 6.370 0.644 5.197 1.00 98.69 92 LEU A C 1
ATOM 722 O O . LEU A 1 92 ? 6.909 1.028 4.163 1.00 98.69 92 LEU A O 1
ATOM 726 N N . ARG A 1 93 ? 7.046 0.001 6.162 1.00 98.50 93 ARG A N 1
ATOM 727 C CA . ARG A 1 93 ? 8.474 -0.336 6.024 1.00 98.50 93 ARG A CA 1
ATOM 728 C C . ARG A 1 93 ? 8.718 -1.242 4.820 1.00 98.50 93 ARG A C 1
ATOM 730 O O . ARG A 1 93 ? 9.664 -1.019 4.073 1.00 98.50 93 ARG A O 1
ATOM 737 N N . THR A 1 94 ? 7.852 -2.236 4.625 1.00 98.56 94 THR A N 1
ATOM 738 C CA . THR A 1 94 ? 7.928 -3.130 3.463 1.00 98.56 94 THR A CA 1
ATOM 739 C C . THR A 1 94 ? 7.717 -2.364 2.165 1.00 98.56 94 THR A C 1
ATOM 741 O O . THR A 1 94 ? 8.510 -2.524 1.243 1.00 98.56 94 THR A O 1
ATOM 744 N N . LEU A 1 95 ? 6.704 -1.492 2.103 1.00 98.75 95 LEU A N 1
ATOM 745 C CA . LEU A 1 95 ? 6.433 -0.669 0.929 1.00 98.75 95 LEU A CA 1
ATOM 746 C C . LEU A 1 95 ? 7.675 0.124 0.525 1.00 98.75 95 LEU A C 1
ATOM 748 O O . LEU A 1 95 ? 8.082 0.015 -0.619 1.00 98.75 95 LEU A O 1
ATOM 752 N N . SER A 1 96 ? 8.309 0.856 1.441 1.00 98.31 96 SER A N 1
ATOM 753 C CA . SER A 1 96 ? 9.488 1.678 1.124 1.00 98.31 96 SER A CA 1
ATOM 754 C C . SER A 1 96 ? 10.667 0.855 0.592 1.00 98.31 96 SER A C 1
ATOM 756 O O . SER A 1 96 ? 11.310 1.228 -0.380 1.00 98.31 96 SER A O 1
ATOM 758 N N . VAL A 1 97 ? 10.926 -0.325 1.162 1.00 98.12 97 VAL A N 1
ATOM 759 C CA . VAL A 1 97 ? 12.033 -1.175 0.684 1.00 98.12 97 VAL A CA 1
ATOM 760 C C . VAL A 1 97 ? 11.737 -1.785 -0.691 1.00 98.12 97 VAL A C 1
ATOM 762 O O . VAL A 1 97 ? 12.637 -1.911 -1.520 1.00 98.12 97 VAL A O 1
ATOM 765 N N . ILE A 1 98 ? 10.487 -2.177 -0.940 1.00 97.88 98 ILE A N 1
ATOM 766 C CA . ILE A 1 98 ? 10.098 -2.968 -2.116 1.00 97.88 98 ILE A CA 1
ATOM 767 C C . ILE A 1 98 ? 9.613 -2.089 -3.280 1.00 97.88 98 ILE A C 1
ATOM 769 O O . ILE A 1 98 ? 9.707 -2.502 -4.435 1.00 97.88 98 ILE A O 1
ATOM 773 N N . LEU A 1 99 ? 9.150 -0.861 -3.019 1.00 98.56 99 LEU A N 1
ATOM 774 C CA . LEU A 1 99 ? 8.599 0.064 -4.018 1.00 98.56 99 LEU A CA 1
ATOM 775 C C . LEU A 1 99 ? 9.486 0.252 -5.263 1.00 98.56 99 LEU A C 1
ATOM 777 O O . LEU A 1 99 ? 8.921 0.280 -6.361 1.00 98.56 99 LEU A O 1
ATOM 781 N N . PRO A 1 100 ? 10.831 0.334 -5.166 1.00 97.94 100 PRO A N 1
ATOM 782 C CA . PRO A 1 100 ? 11.686 0.432 -6.348 1.00 97.94 100 PRO A CA 1
ATOM 783 C C . PRO A 1 100 ? 11.516 -0.722 -7.346 1.00 97.94 100 PRO A C 1
ATOM 785 O O . PRO A 1 100 ? 11.655 -0.495 -8.545 1.00 97.94 100 PRO A O 1
ATOM 788 N N . LEU A 1 101 ? 11.159 -1.930 -6.890 1.00 97.62 101 LEU A N 1
ATOM 789 C CA . LEU A 1 101 ? 10.935 -3.090 -7.765 1.00 97.62 101 LEU A CA 1
ATOM 790 C C . LEU A 1 101 ? 9.709 -2.932 -8.669 1.00 97.62 101 LEU A C 1
ATOM 792 O O . LEU A 1 101 ? 9.602 -3.620 -9.677 1.00 97.62 101 LEU A O 1
ATOM 796 N N . PHE A 1 102 ? 8.797 -2.018 -8.336 1.00 98.38 102 PHE A N 1
ATOM 797 C CA . PHE A 1 102 ? 7.634 -1.708 -9.162 1.00 98.38 102 PHE A CA 1
ATOM 798 C C . PHE A 1 102 ? 7.909 -0.623 -10.208 1.00 98.38 102 PHE A C 1
ATOM 800 O O . PHE A 1 102 ? 7.012 -0.305 -10.987 1.00 98.38 102 PHE A O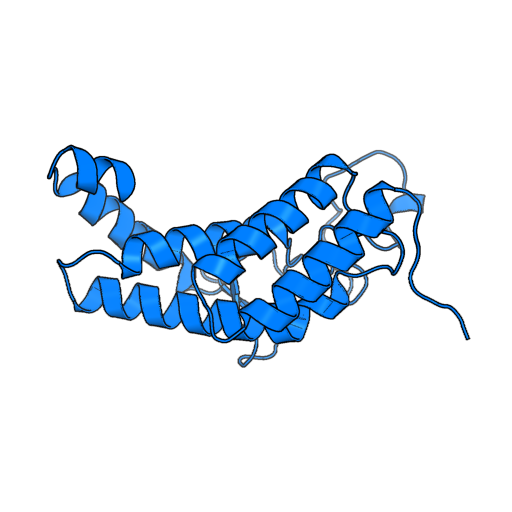 1
ATOM 807 N N . ASP A 1 103 ? 9.099 -0.020 -10.242 1.00 98.25 103 ASP A N 1
ATOM 808 C CA . ASP A 1 103 ? 9.454 1.020 -11.208 1.00 98.25 103 ASP A CA 1
ATOM 809 C C . ASP A 1 103 ? 10.143 0.418 -12.441 1.00 98.25 103 ASP A C 1
ATOM 811 O O . ASP A 1 103 ? 11.226 -0.150 -12.355 1.00 98.25 103 ASP A O 1
ATOM 815 N N . SER A 1 104 ? 9.535 0.584 -13.615 1.00 96.94 104 SER A N 1
ATOM 816 C CA . SER A 1 104 ? 10.094 0.087 -14.885 1.00 96.94 104 SER A CA 1
ATOM 817 C C . SER A 1 104 ? 10.971 1.110 -15.621 1.00 96.94 104 SER A C 1
ATOM 819 O O . SER A 1 104 ? 11.397 0.869 -16.750 1.00 96.94 104 SER A O 1
ATOM 821 N N . GLY A 1 105 ? 11.150 2.310 -15.062 1.00 97.75 105 GLY A N 1
ATOM 822 C CA . GLY A 1 105 ? 11.799 3.439 -15.734 1.00 97.75 105 GLY A CA 1
ATOM 823 C C . GLY A 1 105 ? 10.934 4.151 -16.783 1.00 97.75 105 GLY A C 1
ATOM 824 O O . GLY A 1 105 ? 11.368 5.147 -17.356 1.00 97.75 105 GLY A O 1
ATOM 825 N N . SER A 1 106 ? 9.722 3.661 -17.063 1.00 97.81 106 SER A N 1
ATOM 826 C CA . SER A 1 106 ? 8.785 4.261 -18.036 1.00 97.81 106 SER A CA 1
ATOM 827 C C . SER A 1 106 ? 7.301 4.054 -17.689 1.00 97.81 106 SER A C 1
ATOM 829 O O . SER A 1 106 ? 6.413 4.342 -18.487 1.00 97.81 106 SER A O 1
ATOM 831 N N . GLY A 1 107 ? 7.032 3.549 -16.490 1.00 98.25 107 GLY A N 1
ATOM 832 C CA . GLY A 1 107 ? 5.729 3.151 -15.968 1.00 98.25 107 GLY A CA 1
ATOM 833 C C . GLY A 1 107 ? 5.929 2.393 -14.655 1.00 98.25 107 GLY A C 1
ATOM 834 O O . GLY A 1 107 ? 7.063 2.280 -14.179 1.00 98.25 107 GLY A O 1
ATOM 835 N N . SER A 1 108 ? 4.862 1.826 -14.096 1.00 98.56 108 SER A N 1
ATOM 836 C CA . SER A 1 108 ? 4.978 0.897 -12.966 1.00 98.56 108 SER A CA 1
ATOM 837 C C . SER A 1 108 ? 4.455 -0.493 -13.298 1.00 98.56 108 SER A C 1
ATOM 839 O O . SER A 1 108 ? 3.624 -0.661 -14.194 1.00 98.56 108 SER A O 1
ATOM 841 N N . PHE A 1 109 ? 4.968 -1.496 -12.595 1.00 98.19 109 PHE A N 1
ATOM 842 C CA . PHE A 1 109 ? 4.427 -2.849 -12.621 1.00 98.19 109 PHE A CA 1
ATOM 843 C C . PHE A 1 109 ? 3.185 -2.943 -11.733 1.00 98.19 109 PHE A C 1
ATOM 845 O O . PHE A 1 109 ? 3.016 -2.172 -10.785 1.00 98.19 109 PHE A O 1
ATOM 852 N N . TYR A 1 110 ? 2.275 -3.842 -12.096 1.00 97.12 110 TYR A N 1
ATOM 853 C CA . TYR A 1 110 ? 1.063 -4.119 -11.330 1.00 97.12 110 TYR A CA 1
ATOM 854 C C . TYR A 1 110 ? 1.361 -5.022 -10.126 1.00 97.12 110 TYR A C 1
ATOM 856 O O . TYR A 1 110 ? 0.835 -4.799 -9.034 1.00 97.12 110 TYR A O 1
ATOM 864 N N . ASP A 1 111 ? 2.247 -5.994 -10.331 1.00 95.50 111 ASP A N 1
ATOM 865 C CA . ASP A 1 111 ? 2.657 -7.013 -9.371 1.00 95.50 111 ASP A CA 1
ATOM 866 C C . ASP A 1 111 ? 4.158 -7.342 -9.522 1.00 95.50 111 ASP A C 1
ATOM 868 O O . ASP A 1 111 ? 4.859 -6.752 -10.357 1.00 95.50 111 ASP A O 1
ATOM 872 N N . LEU A 1 112 ? 4.657 -8.267 -8.698 1.00 94.25 112 LEU A N 1
ATOM 873 C CA . LEU A 1 112 ? 6.054 -8.717 -8.712 1.00 94.25 112 LEU A CA 1
ATOM 874 C C . LEU A 1 112 ? 6.241 -10.099 -9.342 1.00 94.25 112 LEU A C 1
ATOM 876 O O . LEU A 1 112 ? 7.299 -10.702 -9.164 1.00 94.25 112 LEU A O 1
ATOM 880 N N . SER A 1 113 ? 5.281 -10.603 -10.121 1.00 88.31 113 SER A N 1
ATOM 881 C CA . SER A 1 113 ? 5.353 -11.962 -10.680 1.00 88.31 113 SER A CA 1
ATOM 882 C C . SER A 1 113 ? 6.619 -12.225 -11.511 1.00 88.31 113 SER A C 1
ATOM 884 O O . SER A 1 113 ? 7.058 -13.360 -11.619 1.00 88.31 113 SER A O 1
ATOM 886 N N . HIS A 1 114 ? 7.257 -11.181 -12.045 1.00 88.69 114 HIS A N 1
ATOM 887 C CA . HIS A 1 114 ? 8.482 -11.266 -12.848 1.00 88.69 114 HIS A CA 1
ATOM 888 C C . HIS A 1 114 ? 9.794 -11.402 -12.063 1.00 88.69 114 HIS A C 1
ATOM 890 O O . HIS A 1 114 ? 10.824 -11.702 -12.663 1.00 88.69 114 HIS A O 1
ATOM 896 N N . VAL A 1 115 ? 9.786 -11.154 -10.750 1.00 89.00 115 VAL A N 1
ATOM 897 C CA . VAL A 1 115 ? 10.957 -11.342 -9.866 1.00 89.00 115 VAL A CA 1
ATOM 898 C C . VAL A 1 115 ? 10.746 -12.463 -8.851 1.00 89.00 115 VAL A C 1
ATOM 900 O O . VAL A 1 115 ? 11.623 -12.732 -8.030 1.00 89.00 115 VAL A O 1
ATOM 903 N N . LEU A 1 116 ? 9.582 -13.107 -8.884 1.00 81.00 116 LEU A N 1
ATOM 904 C CA . LEU A 1 116 ? 9.219 -14.192 -7.985 1.00 81.00 116 LEU A CA 1
ATOM 905 C C . LEU A 1 116 ? 9.372 -15.544 -8.689 1.00 81.00 116 LEU A C 1
ATOM 907 O O . LEU A 1 116 ? 9.354 -15.603 -9.920 1.00 81.00 116 LEU A O 1
ATOM 911 N N . PRO A 1 117 ? 9.538 -16.640 -7.925 1.00 72.69 117 PRO A N 1
ATOM 912 C CA . PRO A 1 117 ? 9.534 -17.975 -8.502 1.00 72.69 117 PRO A CA 1
ATOM 913 C C . PRO A 1 117 ? 8.251 -18.209 -9.316 1.00 72.69 117 PRO A C 1
ATOM 915 O O . PRO A 1 117 ? 7.188 -17.753 -8.883 1.00 72.69 117 PRO A O 1
ATOM 918 N N . PRO A 1 118 ? 8.328 -18.929 -10.450 1.00 64.19 118 PRO A N 1
ATOM 919 C CA . PRO A 1 118 ? 7.148 -19.300 -11.219 1.00 64.19 118 PRO A CA 1
ATOM 920 C C . PRO A 1 118 ? 6.116 -19.982 -10.316 1.00 64.19 118 PRO A C 1
ATOM 922 O O . PRO A 1 118 ? 6.460 -20.883 -9.550 1.00 64.19 118 PRO A O 1
ATOM 925 N N . SER A 1 119 ? 4.861 -19.542 -10.384 1.00 59.75 119 SER A N 1
ATOM 926 C CA . SER A 1 119 ? 3.746 -20.266 -9.787 1.00 59.75 119 SER A CA 1
ATOM 927 C C . SER A 1 119 ? 3.283 -21.359 -10.749 1.00 59.75 119 SER A C 1
ATOM 929 O O . SER A 1 119 ? 3.132 -21.121 -11.943 1.00 59.75 119 SER A O 1
ATOM 931 N N . ASP A 1 120 ? 2.969 -22.542 -10.221 1.00 54.75 120 ASP A N 1
ATOM 932 C CA . ASP A 1 120 ? 2.323 -23.620 -10.991 1.00 54.75 120 ASP A CA 1
ATOM 933 C C . ASP A 1 120 ? 0.858 -23.287 -11.360 1.00 54.75 120 ASP A C 1
ATOM 935 O O . ASP A 1 120 ? 0.149 -24.096 -11.961 1.00 54.75 120 ASP A O 1
ATOM 939 N N . HIS A 1 121 ? 0.372 -22.098 -10.987 1.00 49.12 121 HIS A N 1
ATOM 940 C CA . HIS A 1 121 ? -0.992 -21.661 -11.235 1.00 49.12 121 HIS A CA 1
ATOM 941 C C . HIS A 1 121 ? -1.087 -20.823 -12.515 1.00 49.12 121 HIS A C 1
ATOM 943 O O . HIS A 1 121 ? -0.434 -19.782 -12.611 1.00 49.12 121 HIS A O 1
ATOM 949 N N . PRO A 1 122 ? -1.949 -21.212 -13.475 1.00 47.16 122 PRO A N 1
ATOM 950 C CA . PRO A 1 122 ? -2.180 -20.422 -14.672 1.00 47.16 122 PRO A CA 1
ATOM 951 C C . PRO A 1 122 ? -2.748 -19.060 -14.273 1.00 47.16 122 PRO A C 1
ATOM 953 O O . PRO A 1 122 ? -3.782 -18.962 -13.607 1.00 47.16 122 PRO A O 1
ATOM 956 N N . VAL A 1 123 ? -2.046 -18.005 -14.683 1.00 52.06 123 VAL A N 1
ATOM 957 C CA . VAL A 1 123 ? -2.482 -16.618 -14.534 1.00 52.06 123 VAL A CA 1
ATOM 958 C C . VAL A 1 123 ? -3.882 -16.495 -15.131 1.00 52.06 123 VAL A C 1
ATOM 960 O O . VAL A 1 123 ? -4.096 -16.727 -16.320 1.00 52.06 123 VAL A O 1
ATOM 963 N N . LEU A 1 124 ? -4.855 -16.127 -14.298 1.00 48.53 124 LEU A N 1
ATOM 964 C CA . LEU A 1 124 ? -6.201 -15.764 -14.728 1.00 48.53 124 LEU A CA 1
ATOM 965 C C . LEU A 1 124 ? -6.138 -14.438 -15.499 1.00 48.53 124 LEU A C 1
ATOM 967 O O . LEU A 1 124 ? -6.501 -13.408 -14.950 1.00 48.53 124 LEU A O 1
ATOM 971 N N . THR A 1 125 ? -5.635 -14.429 -16.736 1.00 42.94 125 THR A N 1
ATOM 972 C CA . THR A 1 125 ? -6.011 -13.470 -17.793 1.00 42.94 125 THR A CA 1
ATOM 973 C C . THR A 1 125 ? -5.418 -13.847 -19.162 1.00 42.94 125 THR A C 1
ATOM 975 O O . THR A 1 125 ? -4.211 -13.908 -19.348 1.00 42.94 125 THR A O 1
ATOM 978 N N . SER A 1 126 ? -6.324 -13.979 -20.140 1.00 43.06 126 SER A N 1
ATOM 979 C CA . SER A 1 126 ? -6.152 -13.886 -21.605 1.00 43.06 126 SER A CA 1
ATOM 980 C C . SER A 1 126 ? -5.281 -14.900 -22.375 1.00 43.06 126 SER A C 1
ATOM 982 O O . SER A 1 126 ? -4.165 -15.243 -22.015 1.00 43.06 126 SER A O 1
ATOM 984 N N . GLN A 1 127 ? -5.854 -15.295 -23.517 1.00 42.62 127 GLN A N 1
ATOM 985 C CA . GLN A 1 127 ? -5.492 -16.279 -24.549 1.00 42.62 127 GLN A CA 1
ATOM 986 C C . GLN A 1 127 ? -4.100 -16.198 -25.211 1.00 42.62 127 GLN A C 1
ATOM 988 O O . GLN A 1 127 ? -3.873 -16.937 -26.164 1.00 42.62 127 GLN A O 1
ATOM 993 N N . ASP A 1 128 ? -3.160 -15.387 -24.727 1.00 43.53 128 ASP A N 1
ATOM 994 C CA . ASP A 1 128 ? -1.846 -15.248 -25.364 1.00 43.53 128 ASP A CA 1
ATOM 995 C C . ASP A 1 128 ? -0.736 -15.805 -24.465 1.00 43.53 128 ASP A C 1
ATOM 997 O O . ASP A 1 128 ? -0.214 -15.119 -23.584 1.00 43.53 128 ASP A O 1
ATOM 1001 N N . GLU A 1 129 ? -0.336 -17.053 -24.725 1.00 47.25 129 GLU A N 1
ATOM 1002 C CA . GLU A 1 129 ? 0.756 -17.769 -24.038 1.00 47.25 129 GLU A CA 1
ATOM 1003 C C . GLU A 1 129 ? 2.092 -16.990 -24.036 1.00 47.25 129 GLU A C 1
ATOM 1005 O O . GLU A 1 129 ? 2.925 -17.173 -23.153 1.00 47.25 129 GLU A O 1
ATOM 1010 N N . ILE A 1 130 ? 2.285 -16.050 -24.970 1.00 46.38 130 ILE A N 1
ATOM 1011 C CA . ILE A 1 130 ? 3.504 -15.230 -25.093 1.00 46.38 130 ILE A CA 1
ATOM 1012 C C . ILE A 1 130 ? 3.581 -14.130 -24.013 1.00 46.38 130 ILE A C 1
ATOM 1014 O O . ILE A 1 130 ? 4.676 -13.727 -23.617 1.00 46.38 130 ILE A O 1
ATOM 1018 N N . SER A 1 131 ? 2.443 -13.668 -23.478 1.00 44.38 131 SER A N 1
ATOM 1019 C CA . SER A 1 131 ? 2.409 -12.646 -22.412 1.00 44.38 131 SER A CA 1
ATOM 1020 C C . SER A 1 131 ? 2.718 -13.207 -21.019 1.00 44.38 131 SER A C 1
ATOM 1022 O O . SER A 1 131 ? 2.820 -12.441 -20.064 1.00 44.38 131 SER A O 1
ATOM 1024 N N . GLN A 1 132 ? 2.892 -14.525 -20.888 1.00 53.06 132 GLN A N 1
ATOM 1025 C CA . GLN A 1 132 ? 2.997 -15.208 -19.594 1.00 53.06 132 GLN A CA 1
ATOM 1026 C C . GLN A 1 132 ? 4.411 -15.218 -18.986 1.00 53.06 132 GLN A C 1
ATOM 1028 O O . GLN A 1 132 ? 4.596 -15.741 -17.893 1.00 53.06 132 GLN A O 1
ATOM 1033 N N . VAL A 1 133 ? 5.410 -14.635 -19.662 1.00 62.31 133 VAL A N 1
ATOM 1034 C CA . VAL A 1 133 ? 6.831 -14.712 -19.248 1.00 62.31 133 VAL A CA 1
ATOM 1035 C C . VAL A 1 133 ? 7.435 -13.334 -18.914 1.00 62.31 133 VAL A C 1
ATOM 1037 O O . VAL A 1 133 ? 8.550 -13.241 -18.407 1.00 62.31 133 VAL A O 1
ATOM 1040 N N . GLY A 1 134 ? 6.717 -12.239 -19.188 1.00 76.62 134 GLY A N 1
ATOM 1041 C CA . GLY A 1 134 ? 7.213 -10.870 -19.005 1.00 76.62 134 GLY A CA 1
ATOM 1042 C C . GLY A 1 134 ? 6.649 -10.152 -17.769 1.00 76.62 134 GLY A C 1
ATOM 1043 O O . GLY A 1 134 ? 5.640 -10.574 -17.209 1.00 76.62 134 GLY A O 1
ATOM 1044 N N . PRO A 1 135 ? 7.245 -9.016 -17.358 1.00 90.44 135 PRO A N 1
ATOM 1045 C CA . PRO A 1 135 ? 6.692 -8.174 -16.301 1.00 90.44 135 PRO A CA 1
ATOM 1046 C C . PRO A 1 135 ? 5.255 -7.731 -16.565 1.00 90.44 135 PRO A C 1
ATOM 1048 O O . PRO A 1 135 ? 4.963 -7.116 -17.596 1.00 90.44 135 PRO A O 1
ATOM 1051 N N . ASN A 1 136 ? 4.372 -7.969 -15.593 1.00 92.00 136 ASN A N 1
ATOM 1052 C CA . ASN A 1 136 ? 2.997 -7.492 -15.638 1.00 92.00 136 ASN A CA 1
ATOM 1053 C C . ASN A 1 136 ? 2.961 -5.971 -15.432 1.00 92.00 136 ASN A C 1
ATOM 1055 O O . ASN A 1 136 ? 2.974 -5.454 -14.311 1.00 92.00 136 ASN A O 1
ATOM 1059 N N . ARG A 1 137 ? 2.969 -5.219 -16.534 1.00 95.12 137 ARG A N 1
ATOM 1060 C CA . ARG A 1 137 ? 2.918 -3.754 -16.498 1.00 95.12 137 ARG A CA 1
ATOM 1061 C C . ARG A 1 137 ? 1.526 -3.271 -16.123 1.00 95.12 137 ARG A C 1
ATOM 1063 O O . ARG A 1 137 ? 0.530 -3.659 -16.729 1.00 95.12 137 ARG A O 1
ATOM 1070 N N . ALA A 1 138 ? 1.465 -2.322 -15.195 1.00 96.81 138 ALA A N 1
ATOM 1071 C CA . ALA A 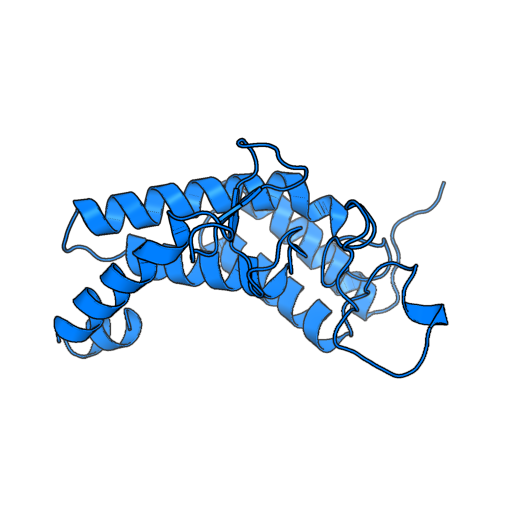1 138 ? 0.221 -1.647 -14.880 1.00 96.81 138 ALA A CA 1
ATOM 1072 C C . ALA A 1 138 ? -0.240 -0.832 -16.098 1.00 96.81 138 ALA A C 1
ATOM 1074 O O . ALA A 1 138 ? 0.469 0.061 -16.570 1.00 96.81 138 ALA A O 1
ATOM 1075 N N . ARG A 1 139 ? -1.461 -1.088 -16.590 1.00 96.62 139 ARG A N 1
ATOM 1076 C CA . ARG A 1 139 ? -2.123 -0.168 -17.532 1.00 96.62 139 ARG A CA 1
ATOM 1077 C C . ARG A 1 139 ? -2.182 1.239 -16.930 1.00 96.62 139 ARG A C 1
ATOM 1079 O O . ARG A 1 139 ? -2.242 1.394 -15.709 1.00 96.62 139 ARG A O 1
ATOM 1086 N N . TRP A 1 140 ? -2.252 2.265 -17.776 1.00 98.00 140 TRP A N 1
ATOM 1087 C CA . TRP A 1 140 ? -2.165 3.667 -17.345 1.00 98.00 140 TRP A CA 1
ATOM 1088 C C . TRP A 1 140 ? -3.142 4.065 -16.231 1.00 98.00 140 TRP A C 1
ATOM 1090 O O . TRP A 1 140 ? -2.786 4.870 -15.376 1.00 98.00 140 TRP A O 1
ATOM 1100 N N . SER A 1 141 ? -4.337 3.468 -16.174 1.00 98.12 141 SER A N 1
ATOM 1101 C CA . SER A 1 141 ? -5.279 3.713 -15.075 1.00 98.12 141 SER A CA 1
ATOM 1102 C C . SER A 1 141 ? -4.750 3.222 -13.718 1.00 98.12 141 SER A C 1
ATOM 1104 O O . SER A 1 141 ? -4.893 3.924 -12.723 1.00 98.12 141 SER A O 1
ATOM 1106 N N . TYR A 1 142 ? -4.119 2.041 -13.668 1.00 98.50 142 TYR A N 1
ATOM 1107 C CA . TYR A 1 142 ? -3.487 1.525 -12.449 1.00 98.50 142 TYR A CA 1
ATOM 1108 C C . TYR A 1 142 ? -2.205 2.289 -12.125 1.00 98.50 142 TYR A C 1
ATOM 1110 O O . TYR A 1 142 ? -1.972 2.605 -10.965 1.00 98.50 142 TYR A O 1
ATOM 1118 N N . HIS A 1 143 ? -1.422 2.681 -13.132 1.00 98.75 143 HIS A N 1
ATOM 1119 C CA . HIS A 1 143 ? -0.266 3.550 -12.913 1.00 98.75 143 HIS A CA 1
ATOM 1120 C C . HIS A 1 143 ? -0.669 4.882 -12.252 1.00 98.75 143 HIS A C 1
ATOM 1122 O O . HIS A 1 143 ? -0.083 5.289 -11.248 1.00 98.75 143 HIS A O 1
ATOM 1128 N N . ALA A 1 144 ? -1.726 5.528 -12.759 1.00 98.75 144 ALA A N 1
ATOM 1129 C CA . ALA A 1 144 ? -2.289 6.739 -12.165 1.00 98.75 144 ALA A CA 1
ATOM 1130 C C . ALA A 1 144 ? -2.822 6.502 -10.742 1.00 98.75 144 ALA A C 1
ATOM 1132 O O . ALA A 1 144 ? -2.614 7.342 -9.865 1.00 98.75 144 ALA A O 1
ATOM 1133 N N . LEU A 1 145 ? -3.461 5.353 -10.494 1.00 98.81 145 LEU A N 1
ATOM 1134 C CA . LEU A 1 145 ? -3.896 4.960 -9.155 1.00 98.81 145 LEU A CA 1
ATOM 1135 C C . LEU A 1 145 ? -2.706 4.822 -8.197 1.00 98.81 145 LEU A C 1
ATOM 1137 O O . LEU A 1 145 ? -2.753 5.379 -7.101 1.00 98.81 145 LEU A O 1
ATOM 1141 N N . HIS A 1 146 ? -1.619 4.169 -8.617 1.00 98.81 146 HIS A N 1
ATOM 1142 C CA . HIS A 1 146 ? -0.440 4.021 -7.771 1.00 98.81 146 HIS A CA 1
ATOM 1143 C C . HIS A 1 146 ? 0.145 5.386 -7.367 1.00 98.81 146 HIS A C 1
ATOM 1145 O O . HIS A 1 146 ? 0.474 5.600 -6.201 1.00 98.81 146 HIS A O 1
ATOM 1151 N N . ILE A 1 147 ? 0.199 6.351 -8.297 1.00 98.88 147 ILE A N 1
ATOM 1152 C CA . ILE A 1 147 ? 0.627 7.734 -8.010 1.00 98.88 147 ILE A CA 1
ATOM 1153 C C . ILE A 1 147 ? -0.263 8.376 -6.935 1.00 98.88 147 ILE A C 1
ATOM 1155 O O . ILE A 1 147 ? 0.243 9.023 -6.013 1.00 98.88 147 ILE A O 1
ATOM 1159 N N . GLN A 1 148 ? -1.586 8.225 -7.044 1.00 98.81 148 GLN A N 1
ATOM 1160 C CA . GLN A 1 148 ? -2.532 8.794 -6.078 1.00 98.81 148 GLN A CA 1
ATOM 1161 C C . GLN A 1 148 ? -2.380 8.161 -4.692 1.00 98.81 148 GLN A C 1
ATOM 1163 O O . GLN A 1 148 ? -2.359 8.882 -3.693 1.00 98.81 148 GLN A O 1
ATOM 1168 N N . GLN A 1 149 ? -2.226 6.838 -4.631 1.00 98.81 149 GLN A N 1
ATOM 1169 C CA . GLN A 1 149 ? -2.039 6.101 -3.382 1.00 98.81 149 GLN A CA 1
ATOM 1170 C C . GLN A 1 149 ? -0.727 6.482 -2.687 1.00 98.81 149 GLN A C 1
ATOM 1172 O O . GLN A 1 149 ? -0.756 6.792 -1.499 1.00 98.81 149 GLN A O 1
ATOM 1177 N N . LEU A 1 150 ? 0.392 6.572 -3.417 1.00 98.81 150 LEU A N 1
ATOM 1178 C CA . LEU A 1 150 ? 1.674 7.026 -2.857 1.00 98.81 150 LEU A CA 1
ATOM 1179 C C . LEU A 1 150 ? 1.581 8.447 -2.293 1.00 98.81 150 LEU A C 1
ATOM 1181 O O . LEU A 1 150 ? 2.057 8.716 -1.192 1.00 98.81 150 LEU A O 1
ATOM 1185 N N . ARG A 1 151 ? 0.919 9.363 -3.013 1.00 98.69 151 ARG A N 1
ATOM 1186 C CA . ARG A 1 151 ? 0.699 10.737 -2.532 1.00 98.69 151 ARG A CA 1
ATOM 1187 C C . ARG A 1 151 ? -0.192 10.794 -1.297 1.00 98.69 151 ARG A C 1
ATOM 1189 O O . ARG A 1 151 ? 0.008 11.672 -0.462 1.00 98.69 151 ARG A O 1
ATOM 1196 N N . LEU A 1 152 ? -1.184 9.911 -1.191 1.00 98.69 152 LEU A N 1
ATOM 1197 C CA . LEU A 1 152 ? -2.010 9.805 0.006 1.00 98.69 152 LEU A CA 1
ATOM 1198 C C . LEU A 1 152 ? -1.186 9.265 1.175 1.00 98.69 152 LEU A C 1
ATOM 1200 O O . LEU A 1 152 ? -1.129 9.924 2.205 1.00 98.69 152 LEU A O 1
ATOM 1204 N N . LEU A 1 153 ? -0.504 8.131 1.003 1.00 98.56 153 LEU A N 1
ATOM 1205 C CA . LEU A 1 153 ? 0.328 7.525 2.045 1.00 98.56 153 LEU A CA 1
ATOM 1206 C C . LEU A 1 153 ? 1.408 8.490 2.546 1.00 98.56 153 LEU A C 1
ATOM 1208 O O . LEU A 1 153 ? 1.595 8.599 3.752 1.00 98.56 153 LEU A O 1
ATOM 1212 N N . ALA A 1 154 ? 2.019 9.285 1.663 1.00 98.50 154 ALA A N 1
ATOM 1213 C CA . ALA A 1 154 ? 2.989 10.313 2.049 1.00 98.50 154 ALA A CA 1
ATOM 1214 C C . ALA A 1 154 ? 2.408 11.410 2.962 1.00 98.50 154 ALA A C 1
ATOM 1216 O O . ALA A 1 154 ? 3.145 12.033 3.719 1.00 98.50 154 ALA A O 1
ATOM 1217 N N . LYS A 1 155 ? 1.091 11.661 2.917 1.00 98.25 155 LYS A N 1
ATOM 1218 C CA . LYS A 1 155 ? 0.421 12.557 3.876 1.00 98.25 155 LYS A CA 1
ATOM 1219 C C . LYS A 1 155 ? 0.157 11.876 5.219 1.00 98.25 155 LYS A C 1
ATOM 1221 O O . LYS A 1 155 ? 0.098 12.564 6.231 1.00 98.25 155 LYS A O 1
ATOM 1226 N N . LEU A 1 156 ? -0.050 10.558 5.213 1.00 97.88 156 LEU A N 1
ATOM 1227 C CA . LEU A 1 156 ? -0.371 9.773 6.408 1.00 97.88 156 LEU A CA 1
ATOM 1228 C C . LEU A 1 156 ? 0.883 9.391 7.205 1.00 97.88 156 LEU A C 1
ATOM 1230 O O . LEU A 1 156 ? 0.809 9.273 8.425 1.00 97.88 156 LEU A O 1
ATOM 1234 N N . ASP A 1 157 ? 2.022 9.227 6.530 1.00 97.31 157 ASP A N 1
ATOM 1235 C CA . ASP A 1 157 ? 3.312 8.917 7.141 1.00 97.31 157 ASP A CA 1
ATOM 1236 C C . ASP A 1 157 ? 4.425 9.860 6.646 1.00 97.31 157 ASP A C 1
ATOM 1238 O O . ASP A 1 157 ? 5.075 9.601 5.628 1.00 97.31 157 ASP A O 1
ATOM 1242 N N . PRO A 1 158 ? 4.686 10.955 7.385 1.00 95.56 158 PRO A N 1
ATOM 1243 C CA . PRO A 1 158 ? 5.755 11.894 7.062 1.00 95.56 158 PRO A CA 1
ATOM 1244 C C . PRO A 1 158 ? 7.163 11.281 7.061 1.00 95.56 158 PRO A C 1
ATOM 1246 O O . PRO A 1 158 ? 8.062 11.865 6.460 1.00 95.56 158 PRO A O 1
ATOM 1249 N N . PHE A 1 159 ? 7.377 10.132 7.719 1.00 96.81 159 PHE A N 1
ATOM 1250 C CA . PHE A 1 159 ? 8.704 9.526 7.850 1.00 96.81 159 PHE A CA 1
ATOM 1251 C C . PHE A 1 159 ? 9.244 9.000 6.509 1.00 96.81 159 PHE A C 1
ATOM 1253 O O . PHE A 1 159 ? 10.401 9.256 6.184 1.00 96.81 159 PHE A O 1
ATOM 1260 N N . HIS A 1 160 ? 8.410 8.337 5.700 1.00 97.00 160 HIS A N 1
ATOM 1261 C CA . HIS A 1 160 ? 8.792 7.846 4.363 1.00 97.00 160 HIS A CA 1
ATOM 1262 C C . HIS A 1 160 ? 8.329 8.763 3.212 1.00 97.00 160 HIS A C 1
ATOM 1264 O O . HIS A 1 160 ? 8.562 8.473 2.036 1.00 97.00 160 HIS A O 1
ATOM 1270 N N . ALA A 1 161 ? 7.674 9.886 3.525 1.00 97.25 161 ALA A N 1
ATOM 1271 C CA . ALA A 1 161 ? 7.013 10.742 2.541 1.00 97.25 161 ALA A CA 1
ATOM 1272 C C . ALA A 1 161 ? 7.928 11.219 1.403 1.00 97.25 161 ALA A C 1
ATOM 1274 O O . ALA A 1 161 ? 7.484 11.288 0.257 1.00 97.25 161 ALA A O 1
ATOM 1275 N N . SER A 1 162 ? 9.192 11.543 1.690 1.00 97.75 162 SER A N 1
ATOM 1276 C CA . SER A 1 162 ? 10.140 12.041 0.684 1.00 97.75 162 SER A CA 1
ATOM 1277 C C . SER A 1 162 ? 10.369 11.027 -0.440 1.00 97.75 162 SER A C 1
ATOM 1279 O O . SER A 1 162 ? 10.291 11.379 -1.618 1.00 97.75 162 SER A O 1
ATOM 1281 N N . GLU A 1 163 ? 10.580 9.760 -0.092 1.00 97.00 163 GLU A N 1
ATOM 1282 C CA . GLU A 1 163 ? 10.796 8.669 -1.038 1.00 97.00 163 GLU A CA 1
ATOM 1283 C C . GLU A 1 163 ? 9.562 8.445 -1.922 1.00 97.00 163 GLU A C 1
ATOM 1285 O O . GLU A 1 163 ? 9.654 8.418 -3.155 1.00 97.00 163 GLU A O 1
ATOM 1290 N N . TRP A 1 164 ? 8.383 8.363 -1.306 1.00 98.38 164 TRP A N 1
ATOM 1291 C CA . TRP A 1 164 ? 7.138 8.105 -2.026 1.00 98.38 164 TRP A CA 1
ATOM 1292 C C . TRP A 1 164 ? 6.716 9.283 -2.905 1.00 98.38 164 TRP A C 1
ATOM 1294 O O . TRP A 1 164 ? 6.247 9.071 -4.024 1.00 98.38 164 TRP A O 1
ATOM 1304 N N . VAL A 1 165 ? 6.925 10.526 -2.456 1.00 98.69 165 VAL A N 1
ATOM 1305 C CA . VAL A 1 165 ? 6.686 11.728 -3.272 1.00 98.69 165 VAL A CA 1
ATOM 1306 C C . VAL A 1 165 ? 7.646 11.773 -4.458 1.00 98.69 165 VAL A C 1
ATOM 1308 O O . VAL A 1 165 ? 7.207 12.058 -5.575 1.00 98.69 165 VAL A O 1
ATOM 1311 N N . ASN A 1 166 ? 8.924 11.442 -4.262 1.00 98.38 166 ASN A N 1
ATOM 1312 C CA . ASN A 1 166 ? 9.901 11.381 -5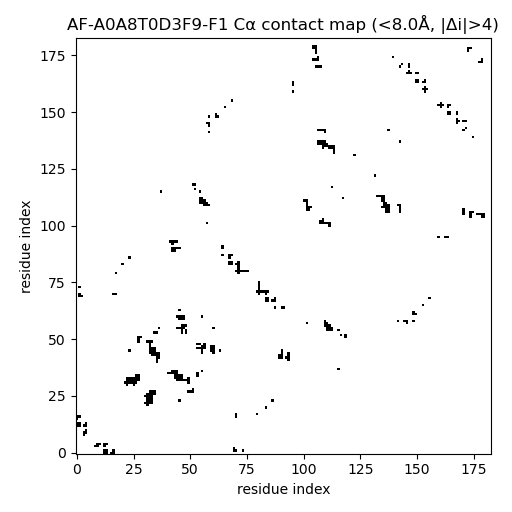.351 1.00 98.38 166 ASN A CA 1
ATOM 1313 C C . ASN A 1 166 ? 9.506 10.338 -6.403 1.00 98.38 166 ASN A C 1
ATOM 1315 O O . ASN A 1 166 ? 9.494 10.643 -7.600 1.00 98.38 166 ASN A O 1
ATOM 1319 N N . THR A 1 167 ? 9.110 9.138 -5.973 1.00 98.62 167 THR A N 1
ATOM 1320 C CA . THR A 1 167 ? 8.604 8.092 -6.873 1.00 98.62 167 THR A CA 1
ATOM 1321 C C . THR A 1 167 ? 7.320 8.525 -7.579 1.00 98.62 167 THR A C 1
ATOM 1323 O O 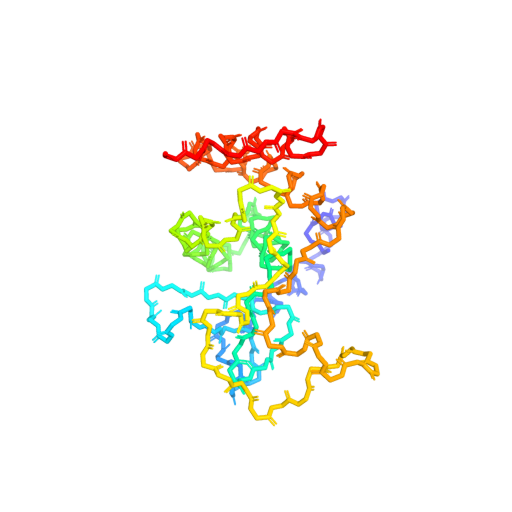. THR A 1 167 ? 7.244 8.445 -8.804 1.00 98.62 167 THR A O 1
ATOM 1326 N N . ALA A 1 168 ? 6.349 9.096 -6.863 1.00 98.69 168 ALA A N 1
ATOM 1327 C CA . ALA A 1 168 ? 5.109 9.598 -7.457 1.00 98.69 168 ALA A CA 1
ATOM 1328 C C . ALA A 1 168 ? 5.348 10.720 -8.487 1.00 98.69 168 ALA A C 1
ATOM 1330 O O . ALA A 1 168 ? 4.652 10.790 -9.504 1.00 98.69 168 ALA A O 1
ATOM 1331 N N . ASN A 1 169 ? 6.328 11.598 -8.254 1.00 98.56 169 ASN A N 1
ATOM 1332 C CA . ASN A 1 169 ? 6.705 12.660 -9.189 1.00 98.56 169 ASN A CA 1
ATOM 1333 C C . ASN A 1 169 ? 7.360 12.098 -10.450 1.00 98.56 169 ASN A C 1
ATOM 1335 O O . ASN A 1 169 ? 6.977 12.486 -11.557 1.00 98.56 169 ASN A O 1
ATOM 1339 N N . ARG A 1 170 ? 8.284 11.147 -10.291 1.00 98.50 170 ARG A N 1
ATOM 1340 C CA . ARG A 1 170 ? 8.912 10.438 -11.410 1.00 98.50 170 ARG A CA 1
ATOM 1341 C C . ARG A 1 170 ? 7.867 9.695 -12.249 1.00 98.50 170 ARG A C 1
ATOM 1343 O O . ARG A 1 170 ? 7.800 9.901 -13.457 1.00 98.50 170 ARG A O 1
ATOM 1350 N N . TRP A 1 171 ? 6.965 8.955 -11.606 1.00 98.69 171 TRP A N 1
ATOM 1351 C CA . TRP A 1 171 ? 5.851 8.256 -12.260 1.00 98.69 171 TRP A CA 1
ATOM 1352 C C . TRP A 1 171 ? 4.881 9.218 -12.963 1.00 98.69 171 TRP A C 1
ATOM 1354 O O . TRP A 1 171 ? 4.462 8.986 -14.094 1.00 98.69 171 TRP A O 1
ATOM 1364 N N . SER A 1 172 ? 4.616 10.390 -12.378 1.00 98.69 172 SER A N 1
ATOM 1365 C CA . SER A 1 172 ? 3.858 11.456 -13.058 1.00 98.69 172 SER A CA 1
ATOM 1366 C C . SER A 1 172 ? 4.564 12.002 -14.311 1.00 98.69 172 SER A C 1
ATOM 1368 O O . SER A 1 172 ? 3.926 12.623 -15.165 1.00 98.69 172 SER A O 1
ATOM 1370 N N . GLY A 1 173 ? 5.885 11.844 -14.412 1.00 98.44 173 GLY A N 1
ATOM 1371 C CA . GLY A 1 173 ? 6.655 12.121 -15.621 1.00 98.44 173 GLY A CA 1
ATOM 1372 C C . GLY A 1 173 ? 6.426 11.070 -16.707 1.00 98.44 173 GLY A C 1
ATOM 1373 O O . GLY A 1 173 ? 6.256 11.429 -17.871 1.00 98.44 173 GLY A O 1
ATOM 1374 N N . TYR A 1 174 ? 6.337 9.792 -16.332 1.00 98.50 174 TYR A N 1
ATOM 1375 C CA . TYR A 1 174 ? 6.092 8.688 -17.267 1.00 98.50 174 TYR A CA 1
ATOM 1376 C C . TYR A 1 174 ? 4.753 8.826 -18.001 1.00 98.50 174 TYR A C 1
ATOM 1378 O O . TYR A 1 174 ? 4.682 8.603 -19.206 1.00 98.50 174 TYR A O 1
ATOM 1386 N N . MET A 1 175 ? 3.722 9.334 -17.314 1.00 97.31 175 MET A N 1
ATOM 1387 C CA . MET A 1 175 ? 2.427 9.708 -17.913 1.00 97.31 175 MET A CA 1
ATOM 1388 C C . MET A 1 175 ? 2.537 10.746 -19.046 1.00 97.31 175 MET A C 1
ATOM 1390 O O . MET A 1 175 ? 1.600 10.920 -19.820 1.00 97.31 175 MET A O 1
ATOM 1394 N N . ARG A 1 176 ? 3.662 11.466 -19.128 1.00 97.00 176 ARG A N 1
ATOM 1395 C CA . ARG A 1 176 ? 3.969 12.484 -20.145 1.00 97.00 176 ARG A CA 1
ATOM 1396 C C . ARG A 1 176 ? 5.034 12.015 -21.143 1.00 97.00 176 ARG A C 1
ATOM 1398 O O . ARG A 1 176 ? 5.577 12.830 -21.881 1.00 97.00 176 ARG A O 1
ATOM 1405 N N . GLY A 1 177 ? 5.355 10.722 -21.153 1.00 95.44 177 GLY A N 1
ATOM 1406 C CA . GLY A 1 177 ? 6.357 10.133 -22.041 1.00 95.44 177 GLY A CA 1
ATOM 1407 C C . GLY A 1 177 ? 7.806 10.296 -21.575 1.00 95.44 177 GLY A C 1
ATOM 1408 O O . GLY A 1 177 ? 8.712 9.885 -22.299 1.00 95.44 177 GLY A O 1
ATOM 1409 N N . LEU A 1 178 ? 8.050 10.857 -20.382 1.00 97.19 178 LEU A N 1
ATOM 1410 C CA . LEU A 1 178 ? 9.395 10.886 -19.805 1.00 97.19 178 LEU A CA 1
ATOM 1411 C C . LEU A 1 178 ? 9.838 9.470 -19.421 1.00 97.19 178 LEU A C 1
ATOM 1413 O O . LEU A 1 178 ? 9.016 8.598 -19.139 1.00 97.19 178 LEU A O 1
ATOM 1417 N N . ARG A 1 179 ? 11.150 9.251 -19.383 1.00 96.75 179 ARG A N 1
ATOM 1418 C CA . ARG A 1 179 ? 11.766 7.992 -18.957 1.00 96.75 179 ARG A CA 1
ATOM 1419 C C . ARG A 1 179 ? 12.893 8.278 -17.978 1.00 96.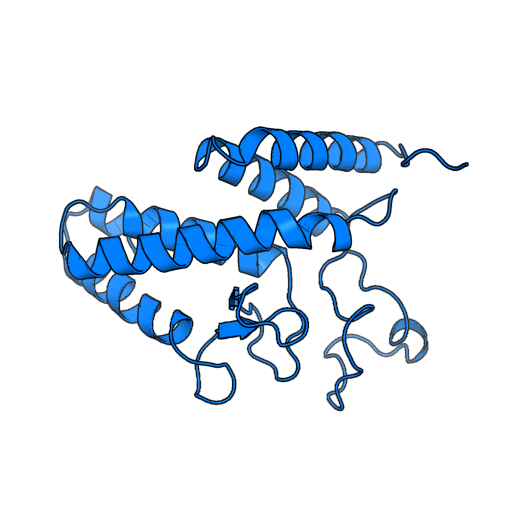75 179 ARG A C 1
ATOM 1421 O O . ARG A 1 179 ? 13.455 9.375 -17.988 1.00 96.75 179 ARG A O 1
ATOM 1428 N N . SER A 1 180 ? 13.222 7.295 -17.152 1.00 94.88 180 SER A N 1
ATOM 1429 C CA . SER A 1 180 ? 14.442 7.336 -16.352 1.00 94.88 180 SER A CA 1
ATOM 1430 C C . SER A 1 180 ? 15.679 7.452 -17.255 1.00 94.88 180 SER A C 1
ATOM 1432 O O . SER A 1 180 ? 15.655 6.942 -18.381 1.00 94.88 180 SER A O 1
ATOM 1434 N N . PRO A 1 181 ? 16.752 8.118 -16.791 1.00 93.12 181 PRO A N 1
ATOM 1435 C CA . PRO A 1 181 ? 18.012 8.189 -17.525 1.00 93.12 181 PRO A CA 1
ATOM 1436 C C . PRO A 1 181 ? 18.569 6.798 -17.856 1.00 93.12 181 PRO A C 1
ATOM 1438 O O . PRO A 1 181 ? 18.395 5.860 -17.078 1.00 93.12 181 PRO A O 1
ATOM 1441 N N . HIS A 1 182 ? 19.259 6.690 -18.991 1.00 90.19 182 HIS A N 1
ATOM 1442 C CA . HIS A 1 182 ? 20.086 5.538 -19.357 1.00 90.19 182 HIS A CA 1
ATOM 1443 C C . HIS A 1 182 ? 21.565 5.934 -19.269 1.00 90.19 182 HIS A C 1
ATOM 1445 O O . HIS A 1 182 ? 21.879 7.127 -19.302 1.00 90.19 182 HIS A O 1
ATOM 1451 N N . ASN A 1 183 ? 22.439 4.946 -19.087 1.00 88.94 183 ASN A N 1
ATOM 1452 C CA . ASN A 1 183 ? 23.889 5.119 -19.006 1.00 88.94 183 ASN A CA 1
ATOM 1453 C C . ASN A 1 183 ? 24.571 5.091 -20.377 1.00 88.94 183 ASN A C 1
ATOM 1455 O O . ASN A 1 183 ? 23.960 4.581 -21.343 1.00 88.94 183 ASN A O 1
#

Nearest PDB structures (foldseek):
  4pxq-assembly1_B  TM=9.563E-01  e=1.333E-12  Danio rerio
  6i02-assembly1_A  TM=9.625E-01  e=4.324E-12  Homo sapiens
  6hzz-assembly1_B  TM=9.612E-01  e=4.324E-12  Homo sapiens
  3s4b-assembly1_B  TM=6.424E-01  e=6.089E+00  Cellulomonas uda
  8h6h-assembly1_A  TM=4.350E-01  e=4.418E+00  Acetivibrio thermocellus